Protein AF-0000000078956175 (afdb_homodimer)

Radius of gyration: 21.35 Å; Cα contacts (8 Å, |Δi|>4): 240; chains: 2; bounding box: 42×73×56 Å

Solvent-accessible surface area (backbone atoms only — not comparable to full-atom values): 10741 Å² total; per-residue (Å²): 124,64,63,42,37,48,40,50,63,64,63,30,23,16,53,43,55,55,42,78,41,95,59,59,42,45,42,87,36,73,68,17,56,76,66,41,40,62,56,54,41,48,69,74,40,69,34,46,80,58,96,82,41,65,62,44,62,18,36,31,66,68,49,48,51,39,47,53,52,53,50,51,51,49,52,51,49,53,50,52,52,52,51,51,51,52,51,50,50,50,51,49,54,52,51,63,71,70,106,126,66,63,42,34,49,38,50,64,63,63,29,25,15,53,42,55,55,42,79,40,95,57,58,42,46,41,86,37,72,68,18,56,75,67,42,40,61,56,54,42,46,70,73,40,67,35,45,80,57,94,82,42,64,63,43,61,18,36,30,64,69,50,50,52,38,47,51,51,52,49,52,52,50,53,51,50,53,49,52,52,52,51,49,51,52,50,49,51,50,53,50,55,53,50,63,70,69,106

Organism: Drosophila grimshawi (NCBI:txid7222)

InterPro domains:
  IPR012934 Zinc finger, AD-type [PF07776] (13-81)
  IPR012934 Zinc finger, AD-type [PS51915] (12-87)
  IPR012934 Zinc finger, AD-type [SM00868] (13-89)

Sequence (198 aa):
MGSIEKACISGFLCRLCSEMHRTVIHIYGDHGQRLCLVEKINGYLPITISPTDPLPKTICKTCLYRVEQHYTLLMRLTRMREERKLKLLGYKSQRDTVTMGSIEKACISGFLCRLCSEMHRTVIHIYGDHGQRLCLVEKINGYLPITISPTDPLPKTICKTCLYRVEQHYTLLMRLTRMREERKLKLLGYKSQRDTVT

Nearest PDB structures (foldseek):
  7po9-assembly1_B  TM=8.115E-01  e=1.969E-02  Drosophila melanogaster
  1pzw-assembly1_A-2  TM=8.217E-01  e=2.258E-02  Drosophila melanogaster
  7po9-assembly1_B  TM=8.128E-01  e=1.469E-02  Drosophila melanogaster
  1pzw-assembly1_A-2  TM=8.228E-01  e=1.686E-02  Drosophila melanogaster
  8gxe-assembly1_B  TM=3.231E-01  e=9.641E+00  Homo sapiens

Secondary structure (DSSP, 8-state):
-HHHHHHHHHT-BBTTT--B-SSEEETTSHHHHHTTHHHHHHHHSS----TTSSS--EEEHHHHHHHHHHHHHHHHHHHHHHHHHHHHHHHHHHHHHH-/--HHHHHHHHT-BBTTT--B-SSEEETTSHHHHHTTHHHHHHHHSS----TTSSS--EEEHHHHHHHHHHHHHHHHHHHHHHHHHHHHHHHHHHHHHH-

Foldseek 3Di:
DPPQVCLLVVLQQAQPPRDGDPDKDQCPDPVVVVVVVQCLPCPQHPDHDDPPDSTHRIHDPVVVVVSVVSSVVVVVVVVVVVVVVVVVVVVVVVVVVVD/DPPQVCLLVVLQQAQPPRDGDPDKDQCPDPVVVVVVVQCLPCPQHPDHDDPPDSGHRIHDPVVVVVSVVSSVVVVVVVVVVVVVVVVVVVVVVVVVVVD

pLDDT: mean 85.21, std 14.28, range [34.75, 97.94]

Structure (mmCIF, N/CA/C/O backbone):
data_AF-0000000078956175-model_v1
#
loop_
_entity.id
_entity.type
_entity.pdbx_description
1 polymer GH22342
#
loop_
_atom_site.group_PDB
_atom_site.id
_atom_site.type_symbol
_atom_site.label_atom_id
_atom_site.label_alt_id
_atom_site.label_comp_id
_atom_site.label_asym_id
_atom_site.label_entity_id
_atom_site.label_seq_id
_atom_site.pdbx_PDB_ins_code
_atom_site.Cartn_x
_atom_site.Cartn_y
_atom_site.Cartn_z
_atom_site.occupancy
_atom_site.B_iso_or_equiv
_atom_site.auth_seq_id
_atom_site.auth_comp_id
_atom_site.auth_asym_id
_atom_site.auth_atom_id
_atom_site.pdbx_PDB_model_num
ATOM 1 N N . MET A 1 1 ? 7.523 -24.594 -8.289 1 35.69 1 MET A N 1
ATOM 2 C CA . MET A 1 1 ? 6.477 -24.281 -9.266 1 35.69 1 MET A CA 1
ATOM 3 C C . MET A 1 1 ? 5.098 -24.344 -8.617 1 35.69 1 MET A C 1
ATOM 5 O O . MET A 1 1 ? 4.176 -23.656 -9.047 1 35.69 1 MET A O 1
ATOM 9 N N . GLY A 1 2 ? 4.883 -25.328 -7.637 1 42.72 2 GLY A N 1
ATOM 10 C CA . GLY A 1 2 ? 3.619 -25.781 -7.062 1 42.72 2 GLY A CA 1
ATOM 11 C C . GLY A 1 2 ? 3.043 -24.797 -6.062 1 42.72 2 GLY A C 1
ATOM 12 O O . GLY A 1 2 ? 1.833 -24.781 -5.824 1 42.72 2 GLY A O 1
ATOM 13 N N . SER A 1 3 ?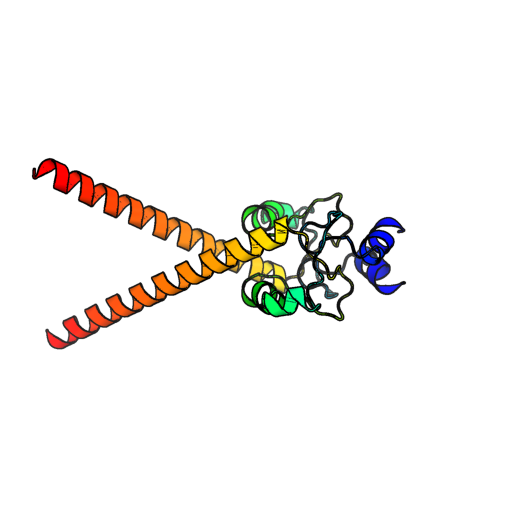 3.91 -24.031 -5.398 1 51.06 3 SER A N 1
ATOM 14 C CA . SER A 1 3 ? 3.482 -23.484 -4.121 1 51.06 3 SER A CA 1
ATOM 15 C C . SER A 1 3 ? 2.646 -22.219 -4.316 1 51.06 3 SER A C 1
ATOM 17 O O . SER A 1 3 ? 1.615 -22.047 -3.664 1 51.06 3 SER A O 1
ATOM 19 N N . ILE A 1 4 ? 3.096 -21.359 -5.32 1 54.41 4 ILE A N 1
ATOM 20 C CA . ILE A 1 4 ? 2.326 -20.125 -5.473 1 54.41 4 ILE A CA 1
ATOM 21 C C . ILE A 1 4 ? 0.948 -20.453 -6.047 1 54.41 4 ILE A C 1
ATOM 23 O O . ILE A 1 4 ? -0.057 -19.875 -5.617 1 54.41 4 ILE A O 1
ATOM 27 N N . GLU A 1 5 ? 0.931 -21.281 -7 1 54.28 5 GLU A N 1
ATOM 28 C CA . GLU A 1 5 ? -0.313 -21.656 -7.664 1 54.28 5 GLU A CA 1
ATOM 29 C C . GLU A 1 5 ? -1.33 -22.203 -6.664 1 54.28 5 GLU A C 1
ATOM 31 O O . GLU A 1 5 ? -2.5 -21.812 -6.691 1 54.28 5 GLU A O 1
ATOM 36 N N . LYS A 1 6 ? -0.865 -23.078 -5.836 1 57.09 6 LYS A N 1
ATOM 37 C CA . LYS A 1 6 ? -1.767 -23.703 -4.871 1 57.09 6 LYS A CA 1
ATOM 38 C C . LYS A 1 6 ? -2.293 -22.672 -3.869 1 57.09 6 LYS A C 1
ATOM 40 O O . LYS A 1 6 ? -3.475 -22.688 -3.518 1 57.09 6 LYS A O 1
ATOM 45 N N . ALA A 1 7 ? -1.402 -21.812 -3.471 1 57.56 7 ALA A N 1
ATOM 46 C CA . ALA A 1 7 ? -1.802 -20.828 -2.475 1 57.56 7 ALA A CA 1
ATOM 47 C C . ALA A 1 7 ? -2.822 -19.844 -3.051 1 57.56 7 ALA A C 1
ATOM 49 O O . ALA A 1 7 ? -3.818 -19.516 -2.398 1 57.56 7 ALA A O 1
ATOM 50 N N . CYS A 1 8 ? -2.562 -19.453 -4.375 1 56.81 8 CYS A N 1
ATOM 51 C CA . CYS A 1 8 ? -3.486 -18.531 -5.023 1 56.81 8 CYS A CA 1
ATOM 52 C C . CYS A 1 8 ? -4.824 -19.203 -5.301 1 56.81 8 CYS A C 1
ATOM 54 O O . CYS A 1 8 ? -5.875 -18.562 -5.242 1 56.81 8 CYS A O 1
ATOM 56 N N . ILE A 1 9 ? -4.617 -20.5 -5.41 1 57.22 9 ILE A N 1
ATOM 57 C CA . ILE A 1 9 ? -5.816 -21.281 -5.719 1 57.22 9 ILE A CA 1
ATOM 58 C C . ILE A 1 9 ? -6.605 -21.531 -4.434 1 57.22 9 ILE A C 1
ATOM 60 O O . ILE A 1 9 ? -7.828 -21.688 -4.473 1 57.22 9 ILE A O 1
ATOM 64 N N . SER A 1 10 ? -5.883 -21.609 -3.324 1 63.31 10 SER A N 1
ATOM 65 C CA . SER A 1 10 ? -6.59 -22.016 -2.111 1 63.31 10 SER A CA 1
ATOM 66 C C . SER A 1 10 ? -7.629 -20.969 -1.712 1 63.31 10 SER A C 1
ATOM 68 O O . SER A 1 10 ? -8.594 -21.281 -1.005 1 63.31 10 SER A O 1
ATOM 70 N N . GLY A 1 11 ? -7.613 -19.891 -2.232 1 82.25 11 GLY A N 1
ATOM 71 C CA . GLY A 1 11 ? -8.602 -18.875 -1.928 1 82.25 11 GLY A CA 1
ATOM 72 C C . GLY A 1 11 ? -8.445 -18.281 -0.541 1 82.25 11 GLY A C 1
ATOM 73 O O . GLY A 1 11 ? -9.273 -17.484 -0.102 1 82.25 11 GLY A O 1
ATOM 74 N N . PHE A 1 12 ? -7.27 -18.656 0.162 1 90.69 12 PHE A N 1
ATOM 75 C CA . PHE A 1 12 ? -7.09 -18.203 1.535 1 90.69 12 PHE A CA 1
ATOM 76 C C . PHE A 1 12 ? -5.82 -17.375 1.669 1 90.69 12 PHE A C 1
ATOM 78 O O . PHE A 1 12 ? -5.453 -16.969 2.773 1 90.69 12 PHE A O 1
ATOM 85 N N . LEU A 1 13 ? -5.145 -17.234 0.568 1 92.19 13 LEU A N 1
ATOM 86 C CA . LEU A 1 13 ? -3.945 -16.406 0.553 1 92.19 13 LEU A CA 1
ATOM 87 C C . LEU A 1 13 ? -4.309 -14.922 0.529 1 92.19 13 LEU A C 1
ATOM 89 O O . LEU A 1 13 ? -5.156 -14.5 -0.261 1 92.19 13 LEU A O 1
ATOM 93 N N . CYS A 1 14 ? -3.658 -14.25 1.418 1 94.94 14 CYS A N 1
ATOM 94 C CA . CYS A 1 14 ? -3.904 -12.812 1.478 1 94.94 14 CYS A CA 1
ATOM 95 C C . CYS A 1 14 ? -3.102 -12.078 0.414 1 94.94 14 CYS A C 1
ATOM 97 O O . CYS A 1 14 ? -1.896 -12.297 0.279 1 94.94 14 CYS A O 1
ATOM 99 N N . ARG A 1 15 ? -3.678 -11.117 -0.227 1 94.81 15 ARG A N 1
ATOM 100 C CA . ARG A 1 15 ? -3.066 -10.336 -1.294 1 94.81 15 ARG A CA 1
ATOM 101 C C . ARG A 1 15 ? -1.955 -9.445 -0.75 1 94.81 15 ARG A C 1
ATOM 103 O O . ARG A 1 15 ? -0.945 -9.219 -1.423 1 94.81 15 ARG A O 1
ATOM 110 N N . LEU A 1 16 ? -2.092 -8.992 0.453 1 96.69 16 LEU A N 1
ATOM 111 C CA . LEU A 1 16 ? -1.241 -7.922 0.954 1 96.69 16 LEU A CA 1
ATOM 112 C C . LEU A 1 16 ? -0.101 -8.477 1.798 1 96.69 16 LEU A C 1
ATOM 114 O O . LEU A 1 16 ? 1.014 -7.953 1.771 1 96.69 16 LEU A O 1
ATOM 118 N N . CYS A 1 17 ? -0.357 -9.586 2.467 1 95.38 17 CYS A N 1
ATOM 119 C CA . CYS A 1 17 ? 0.71 -10.102 3.314 1 95.38 17 CYS A CA 1
ATOM 120 C C . CYS A 1 17 ? 1.236 -11.43 2.781 1 95.38 17 CYS A C 1
ATOM 122 O O . CYS A 1 17 ? 2.219 -11.961 3.299 1 95.38 17 CYS A O 1
ATOM 124 N N . SER A 1 18 ? 0.606 -12.008 1.824 1 91.12 18 SER A N 1
ATOM 125 C CA . SER A 1 18 ? 1.022 -13.234 1.153 1 91.12 18 SER A CA 1
ATOM 126 C C . SER A 1 18 ? 1.028 -14.414 2.117 1 91.12 18 SER A C 1
ATOM 128 O O . SER A 1 18 ? 1.751 -15.391 1.905 1 91.12 18 SER A O 1
ATOM 130 N N . GLU A 1 19 ? 0.299 -14.281 3.189 1 92.62 19 GLU A N 1
ATOM 131 C CA . GLU A 1 19 ? 0.172 -15.383 4.137 1 92.62 19 GLU A CA 1
ATOM 132 C C . GLU A 1 19 ? -1.19 -16.062 4.02 1 92.62 19 GLU A C 1
ATOM 134 O O . GLU A 1 19 ? -2.168 -15.438 3.605 1 92.62 19 GLU A O 1
ATOM 139 N N . MET A 1 20 ? -1.18 -17.328 4.328 1 91.75 20 MET A N 1
ATOM 140 C CA . MET A 1 20 ? -2.434 -18.078 4.395 1 91.75 20 MET A CA 1
ATOM 141 C C . MET A 1 20 ? -3.148 -17.844 5.715 1 91.75 20 MET A C 1
ATOM 143 O O . MET A 1 20 ? -2.52 -17.844 6.777 1 91.75 20 MET A O 1
ATOM 147 N N . HIS A 1 21 ? -4.402 -17.578 5.613 1 94.25 21 HIS A N 1
ATOM 148 C CA . HIS A 1 21 ? -5.203 -17.344 6.812 1 94.25 21 HIS A CA 1
ATOM 149 C C . HIS A 1 21 ? -6.484 -18.172 6.789 1 94.25 21 HIS A C 1
ATOM 151 O O . HIS A 1 21 ? -7.031 -18.438 5.719 1 94.25 21 HIS A O 1
ATOM 157 N N . ARG A 1 22 ? -6.82 -18.531 7.934 1 91.62 22 ARG A N 1
ATOM 158 C CA . ARG A 1 22 ? -8.055 -19.297 8.062 1 91.62 22 ARG A CA 1
ATOM 159 C C . ARG A 1 22 ? -9.266 -18.469 7.656 1 91.62 22 ARG A C 1
ATOM 161 O O . ARG A 1 22 ? -10.211 -18.984 7.066 1 91.62 22 ARG A O 1
ATOM 168 N N . THR A 1 23 ? -9.234 -17.25 7.953 1 93.62 23 THR A N 1
ATOM 169 C CA . THR A 1 23 ? -10.328 -16.344 7.633 1 93.62 23 THR A CA 1
ATOM 170 C C . THR A 1 23 ? -9.836 -15.219 6.719 1 93.62 23 THR A C 1
ATOM 172 O O . THR A 1 23 ? -8.883 -14.508 7.051 1 93.62 23 THR A O 1
ATOM 175 N N . VAL A 1 24 ? -10.562 -15.18 5.574 1 96.06 24 VAL A N 1
ATOM 176 C CA . VAL A 1 24 ? -10.234 -14.117 4.625 1 96.06 24 VAL A CA 1
ATOM 177 C C . VAL A 1 24 ? -11.523 -13.508 4.074 1 96.06 24 VAL A C 1
ATOM 179 O O . VAL A 1 24 ? -12.609 -14.078 4.238 1 96.06 24 VAL A O 1
ATOM 182 N N . ILE A 1 25 ? -11.383 -12.281 3.605 1 97.06 25 ILE A N 1
ATOM 183 C CA . ILE A 1 25 ? -12.469 -11.57 2.934 1 97.06 25 ILE A CA 1
ATOM 184 C C . ILE A 1 25 ? -12.18 -11.492 1.437 1 97.06 25 ILE A C 1
ATOM 186 O O . ILE A 1 25 ? -11.07 -11.133 1.027 1 97.06 25 ILE A O 1
ATOM 190 N N . HIS A 1 26 ? -13.18 -11.891 0.67 1 96.44 26 HIS A N 1
ATOM 191 C CA . HIS A 1 26 ? -13.062 -11.672 -0.768 1 96.44 26 HIS A CA 1
ATOM 192 C C . HIS A 1 26 ? -13.219 -10.195 -1.119 1 96.44 26 HIS A C 1
ATOM 194 O O . HIS A 1 26 ? -14.266 -9.602 -0.844 1 96.44 26 HIS A O 1
ATOM 200 N N . ILE A 1 27 ? -12.266 -9.648 -1.758 1 97 27 ILE A N 1
ATOM 201 C CA . ILE A 1 27 ? -12.164 -8.211 -1.988 1 97 27 ILE A CA 1
ATOM 202 C C . ILE A 1 27 ? -13.312 -7.75 -2.881 1 97 27 ILE A C 1
ATOM 204 O O . ILE A 1 27 ? -13.875 -6.676 -2.67 1 97 27 ILE A O 1
ATOM 208 N N . TYR A 1 28 ? -13.719 -8.609 -3.84 1 96.69 28 TYR A N 1
ATOM 209 C CA . TYR A 1 28 ? -14.734 -8.227 -4.812 1 96.69 28 TYR A CA 1
ATOM 210 C C . TYR A 1 28 ? -16.094 -8.805 -4.441 1 96.69 28 TYR A C 1
ATOM 212 O O . TYR A 1 28 ? -17.062 -8.625 -5.176 1 96.69 28 TYR A O 1
ATOM 220 N N . GLY A 1 29 ? -16.141 -9.531 -3.311 1 96.56 29 GLY A N 1
ATOM 221 C CA . GLY A 1 29 ? -17.391 -10.094 -2.838 1 96.56 29 GLY A CA 1
ATOM 222 C C . GLY A 1 29 ? -18.281 -9.086 -2.131 1 96.56 29 GLY A C 1
ATOM 223 O O . GLY A 1 29 ? -17.938 -7.898 -2.068 1 96.56 29 GLY A O 1
ATOM 224 N N . ASP A 1 30 ? -19.375 -9.602 -1.551 1 97 30 ASP A N 1
ATOM 225 C CA . ASP A 1 30 ? -20.359 -8.742 -0.899 1 97 30 ASP A CA 1
ATOM 226 C C . ASP A 1 30 ? -19.719 -7.949 0.238 1 97 30 ASP A C 1
ATOM 228 O O . ASP A 1 30 ? -19.922 -6.738 0.346 1 97 30 ASP A O 1
ATOM 232 N N . HIS A 1 31 ? -18.938 -8.594 1.01 1 96.62 31 HIS A N 1
ATOM 233 C CA . HIS A 1 31 ? -18.312 -7.941 2.154 1 96.62 31 HIS A CA 1
ATOM 234 C C . HIS A 1 31 ? -17.312 -6.879 1.703 1 96.62 31 HIS A C 1
ATOM 236 O O . HIS A 1 31 ? -17.297 -5.77 2.242 1 96.62 31 HIS A O 1
ATOM 242 N N . GLY A 1 32 ? -16.516 -7.199 0.738 1 97.56 32 GLY A N 1
ATOM 243 C CA . GLY A 1 32 ? -15.555 -6.246 0.2 1 97.56 32 GLY A CA 1
ATOM 244 C C . GLY A 1 32 ? -16.203 -5.004 -0.372 1 97.56 32 GLY A C 1
ATOM 245 O O . GLY A 1 32 ? -15.695 -3.895 -0.202 1 97.56 32 GLY A O 1
ATOM 246 N N . GLN A 1 33 ? -17.359 -5.242 -1.02 1 97 33 GLN A N 1
ATOM 247 C CA . GLN A 1 33 ? -18.078 -4.121 -1.612 1 97 33 GLN A CA 1
ATOM 248 C C . GLN A 1 33 ? -18.672 -3.215 -0.536 1 97 33 GLN A C 1
ATOM 250 O O . GLN A 1 33 ? -18.609 -1.988 -0.651 1 97 33 GLN A O 1
ATOM 255 N N . ARG A 1 34 ? -19.172 -3.748 0.526 1 97.38 34 ARG A N 1
ATOM 256 C CA . ARG A 1 34 ? -19.75 -2.977 1.623 1 97.38 34 ARG A CA 1
ATOM 257 C C . ARG A 1 34 ? -18.688 -2.102 2.291 1 97.38 34 ARG A C 1
ATOM 259 O O . ARG A 1 34 ? -18.984 -0.972 2.691 1 97.38 34 ARG A O 1
ATOM 266 N N . LEU A 1 35 ? -17.469 -2.564 2.301 1 96.88 35 LEU A N 1
ATOM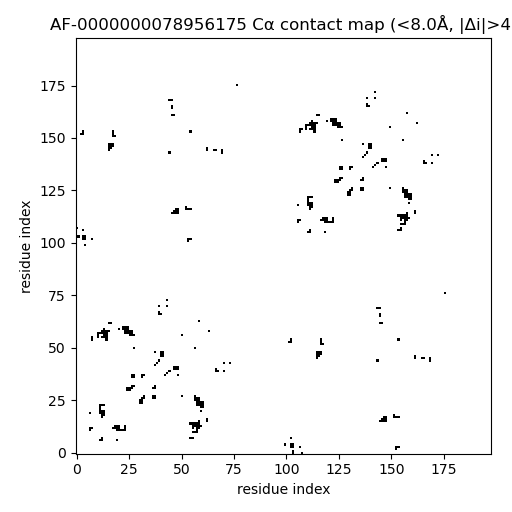 267 C CA . LEU A 1 35 ? -16.375 -1.86 2.953 1 96.88 35 LEU A CA 1
ATOM 268 C C . LEU A 1 35 ? -15.648 -0.945 1.971 1 96.88 35 LEU A C 1
ATOM 270 O O . LEU A 1 35 ? -14.672 -0.281 2.334 1 96.88 35 LEU A O 1
ATOM 274 N N . CYS A 1 36 ? -16 -0.973 0.723 1 97.12 36 CYS A N 1
ATOM 275 C CA . CYS A 1 36 ? -15.359 -0.182 -0.324 1 97.12 36 CYS A CA 1
ATOM 276 C C . CYS A 1 36 ? -13.875 -0.504 -0.42 1 97.12 36 CYS A C 1
ATOM 278 O O . CYS A 1 36 ? -13.047 0.4 -0.545 1 97.12 36 CYS A O 1
ATOM 280 N N . LEU A 1 37 ? -13.492 -1.726 -0.422 1 97.25 37 LEU A N 1
ATOM 281 C CA . LEU A 1 37 ? -12.102 -2.17 -0.344 1 97.25 37 LEU A CA 1
ATOM 282 C C . LEU A 1 37 ? -11.352 -1.82 -1.621 1 97.25 37 LEU A C 1
ATOM 284 O O . LEU A 1 37 ? -10.211 -1.34 -1.565 1 97.25 37 LEU A O 1
ATOM 288 N N . VAL A 1 38 ? -11.992 -2.104 -2.721 1 97.44 38 VAL A N 1
ATOM 289 C CA . VAL A 1 38 ? -11.344 -1.837 -4 1 97.44 38 VAL A CA 1
ATOM 290 C C . VAL A 1 38 ? -10.938 -0.367 -4.078 1 97.44 38 VAL A C 1
ATOM 292 O O . VAL A 1 38 ? -9.805 -0.05 -4.445 1 97.44 38 VAL A O 1
ATOM 295 N N . GLU A 1 39 ? -11.82 0.465 -3.664 1 96.38 39 GLU A N 1
ATOM 296 C CA . GLU A 1 39 ? -11.562 1.901 -3.693 1 96.38 39 GLU A CA 1
ATOM 297 C C . GLU A 1 39 ? -10.484 2.289 -2.688 1 96.38 39 GLU A C 1
ATOM 299 O O . GLU A 1 39 ? -9.602 3.094 -2.994 1 96.38 39 GLU A O 1
ATOM 304 N N . LYS A 1 40 ? -10.484 1.729 -1.569 1 95.88 40 LYS A N 1
ATOM 305 C CA . LYS A 1 40 ? -9.539 2.066 -0.516 1 95.88 40 LYS A CA 1
ATOM 306 C C . LYS A 1 40 ? -8.133 1.586 -0.87 1 95.88 40 LYS A C 1
ATOM 308 O O . LYS A 1 40 ? -7.145 2.264 -0.575 1 95.88 40 LYS A O 1
ATOM 313 N N . ILE A 1 41 ? -8.117 0.518 -1.475 1 96.69 41 ILE A N 1
ATOM 314 C CA . ILE A 1 41 ? -6.812 -0.037 -1.829 1 96.69 41 ILE A CA 1
ATOM 315 C C . ILE A 1 41 ? -6.277 0.66 -3.078 1 96.69 41 ILE A C 1
ATOM 317 O O . ILE A 1 41 ? -5.199 1.254 -3.051 1 96.69 41 ILE A O 1
ATOM 321 N N . ASN A 1 42 ? -7.105 0.711 -4.129 1 95.81 42 ASN A N 1
ATOM 322 C CA . ASN A 1 42 ? -6.68 1.284 -5.398 1 95.81 42 ASN A CA 1
ATOM 323 C C . ASN A 1 42 ? -6.52 2.799 -5.305 1 95.81 42 ASN A C 1
ATOM 325 O O . ASN A 1 42 ? -5.691 3.385 -6.008 1 95.81 42 ASN A O 1
ATOM 329 N N . GLY A 1 43 ? -7.27 3.346 -4.488 1 92.31 43 GLY A N 1
ATOM 330 C CA . GLY A 1 43 ? -7.355 4.797 -4.484 1 92.31 43 GLY A CA 1
ATOM 331 C C . GLY A 1 43 ? -6.305 5.453 -3.605 1 92.31 43 GLY A C 1
ATOM 332 O O . GLY A 1 43 ? -5.891 6.586 -3.869 1 92.31 43 GLY A O 1
ATOM 333 N N . TYR A 1 44 ? -5.844 4.715 -2.645 1 89.12 44 TYR A N 1
ATOM 334 C CA . TYR A 1 44 ? -5.051 5.43 -1.65 1 89.12 44 TYR A CA 1
ATOM 335 C C . TYR A 1 44 ? -3.719 4.73 -1.41 1 89.12 44 TYR A C 1
ATOM 337 O O . TYR A 1 44 ? -2.85 5.262 -0.715 1 89.12 44 TYR A O 1
ATOM 345 N N . LEU A 1 45 ? -3.531 3.578 -1.934 1 93.88 45 LEU A N 1
ATOM 346 C CA . LEU A 1 45 ? -2.268 2.855 -1.832 1 93.88 45 LEU A CA 1
ATOM 347 C C . LEU A 1 45 ? -1.592 2.748 -3.195 1 93.88 45 LEU A C 1
ATOM 349 O O . LEU A 1 45 ? -2.26 2.807 -4.23 1 93.88 45 LEU A O 1
ATOM 353 N N . PRO A 1 46 ? -0.264 2.688 -3.131 1 93.94 46 PRO A N 1
ATOM 354 C CA . PRO A 1 46 ? 0.433 2.414 -4.391 1 93.94 46 PRO A CA 1
ATOM 355 C C . PRO A 1 46 ? 0.302 0.959 -4.832 1 93.94 46 PRO A C 1
ATOM 357 O O . PRO A 1 46 ? 1.311 0.292 -5.078 1 93.94 46 PRO A O 1
ATOM 360 N N . ILE A 1 47 ? -0.857 0.372 -4.852 1 96.25 47 ILE A N 1
ATOM 361 C CA . ILE A 1 47 ? -1.249 -0.973 -5.258 1 96.25 47 ILE A CA 1
ATOM 362 C C . ILE A 1 47 ? -2.424 -0.895 -6.23 1 96.25 47 ILE A C 1
ATOM 364 O O . ILE A 1 47 ? -3.322 -0.067 -6.062 1 96.25 47 ILE A O 1
ATOM 368 N N . THR A 1 48 ? -2.326 -1.717 -7.215 1 95 48 THR A N 1
ATOM 369 C CA . THR A 1 48 ? -3.465 -1.838 -8.117 1 95 48 THR A CA 1
ATOM 370 C C . THR A 1 48 ? -4.027 -3.256 -8.094 1 95 48 THR A C 1
ATOM 372 O O . THR A 1 48 ? -3.299 -4.223 -8.336 1 95 48 THR A O 1
ATOM 375 N N . ILE A 1 49 ? -5.27 -3.344 -7.766 1 95.81 49 ILE A N 1
ATOM 376 C CA . ILE A 1 49 ? -5.91 -4.656 -7.773 1 95.81 49 ILE A CA 1
ATOM 377 C C . ILE A 1 49 ? -7.035 -4.676 -8.805 1 95.81 49 ILE A C 1
ATOM 379 O O . ILE A 1 49 ? -7.699 -3.66 -9.023 1 95.81 49 ILE A O 1
ATOM 383 N N . SER A 1 50 ? -7.195 -5.797 -9.445 1 94.56 50 SER A N 1
ATOM 384 C CA . SER A 1 50 ? -8.242 -6.035 -10.438 1 94.56 50 SER A CA 1
ATOM 385 C C . SER A 1 50 ? -8.797 -7.453 -10.328 1 94.56 50 SER A C 1
ATOM 387 O O . SER A 1 50 ? -8.062 -8.383 -9.984 1 94.56 50 SER A O 1
ATOM 389 N N . PRO A 1 51 ? -10.125 -7.609 -10.602 1 92.88 51 PRO A N 1
ATOM 390 C CA . PRO A 1 51 ? -10.703 -8.953 -10.562 1 92.88 51 PRO A CA 1
ATOM 391 C C . PRO A 1 51 ? -10.062 -9.898 -11.578 1 92.88 51 PRO A C 1
ATOM 393 O O . PRO A 1 51 ? -10.148 -11.125 -11.43 1 92.88 51 PRO A O 1
ATOM 396 N N . THR A 1 52 ? -9.375 -9.328 -12.555 1 90.31 52 THR A N 1
ATOM 397 C CA . THR A 1 52 ? -8.852 -10.148 -13.641 1 90.31 52 THR A CA 1
ATOM 398 C C . THR A 1 52 ? -7.363 -10.406 -13.461 1 90.31 52 THR A C 1
ATOM 400 O O . THR A 1 52 ? -6.754 -11.133 -14.25 1 90.31 52 THR A O 1
ATOM 403 N N . ASP A 1 53 ? -6.809 -9.789 -12.438 1 87.62 53 ASP A N 1
ATOM 404 C CA . ASP A 1 53 ? -5.379 -10.023 -12.281 1 87.62 53 ASP A CA 1
ATOM 405 C C . ASP A 1 53 ? -5.117 -11.375 -11.625 1 87.62 53 ASP A C 1
ATOM 407 O O . ASP A 1 53 ? -6.023 -11.977 -11.047 1 87.62 53 ASP A O 1
ATOM 411 N N . PRO A 1 54 ? -3.928 -11.914 -11.727 1 85.56 54 PRO A N 1
ATOM 412 C CA . PRO A 1 54 ? -3.652 -13.305 -11.336 1 85.56 54 PRO A CA 1
ATOM 413 C C . PRO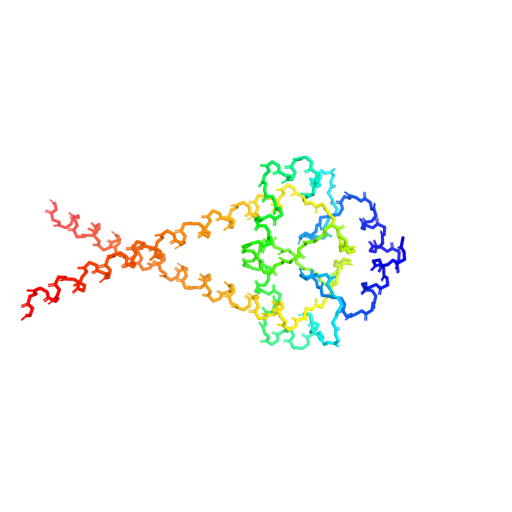 A 1 54 ? -3.287 -13.438 -9.859 1 85.56 54 PRO A C 1
ATOM 415 O O . PRO A 1 54 ? -3.047 -14.555 -9.383 1 85.56 54 PRO A O 1
ATOM 418 N N . LEU A 1 55 ? -3.234 -12.469 -9.156 1 89.38 55 LEU A N 1
ATOM 419 C CA . LEU A 1 55 ? -2.82 -12.516 -7.758 1 89.38 55 LEU A CA 1
ATOM 420 C C . LEU A 1 55 ? -4.02 -12.742 -6.844 1 89.38 55 LEU A C 1
ATOM 422 O O . LEU A 1 55 ? -5.168 -12.664 -7.289 1 89.38 55 LEU A O 1
ATOM 426 N N . PRO A 1 56 ? -3.787 -13.008 -5.598 1 91.69 56 PRO A N 1
ATOM 427 C CA . PRO A 1 56 ? -4.891 -13.336 -4.688 1 91.69 56 PRO A CA 1
ATOM 428 C C . PRO A 1 56 ? -5.945 -12.234 -4.625 1 91.69 56 PRO A C 1
ATOM 430 O O . PRO A 1 56 ? -5.605 -11.047 -4.68 1 91.69 56 PRO A O 1
ATOM 433 N N . LYS A 1 57 ? -7.184 -12.742 -4.449 1 94.5 57 LYS A N 1
ATOM 434 C CA . LYS A 1 57 ? -8.312 -11.812 -4.395 1 94.5 57 LYS A CA 1
ATOM 435 C C . LYS A 1 57 ? -8.875 -11.719 -2.984 1 94.5 57 LYS A C 1
ATOM 437 O O . LYS A 1 57 ? -10.023 -11.297 -2.797 1 94.5 57 LYS A O 1
ATOM 442 N N . THR A 1 58 ? -8.086 -12.117 -2.064 1 96 58 THR A N 1
ATOM 443 C CA . THR A 1 58 ? -8.539 -12.141 -0.679 1 96 58 THR A CA 1
ATOM 444 C C . THR A 1 58 ? -7.629 -11.289 0.204 1 96 58 THR A C 1
ATOM 446 O O . THR A 1 58 ? -6.473 -11.047 -0.144 1 96 58 THR A O 1
ATOM 449 N N . ILE A 1 59 ? -8.219 -10.844 1.318 1 97.06 59 ILE A N 1
ATOM 450 C CA . ILE A 1 59 ? -7.496 -10.078 2.326 1 97.06 59 ILE A CA 1
ATOM 451 C C . ILE A 1 59 ? -7.809 -10.625 3.717 1 97.06 59 ILE A C 1
ATOM 453 O O . ILE A 1 59 ? -8.953 -10.977 4.008 1 97.06 59 ILE A O 1
ATOM 457 N N . CYS A 1 60 ? -6.805 -10.695 4.484 1 97.19 60 CYS A N 1
ATOM 458 C CA . CYS A 1 60 ? -7.008 -11.172 5.844 1 97.19 60 CYS A CA 1
ATOM 459 C C . CYS A 1 60 ? -7.484 -10.039 6.754 1 97.19 60 CYS A C 1
ATOM 461 O O . CYS A 1 60 ? -7.473 -8.875 6.359 1 97.19 60 CYS A O 1
ATOM 463 N N . LYS A 1 61 ? -7.879 -10.383 7.938 1 97.31 61 LYS A N 1
ATOM 464 C CA . LYS A 1 61 ? -8.43 -9.414 8.891 1 97.31 61 LYS A CA 1
ATOM 465 C C . LYS A 1 61 ? -7.379 -8.383 9.289 1 97.31 61 LYS A C 1
ATOM 467 O O . LYS A 1 61 ? -7.684 -7.191 9.383 1 97.31 61 LYS A O 1
ATOM 472 N N . THR A 1 62 ? -6.234 -8.867 9.5 1 96.88 6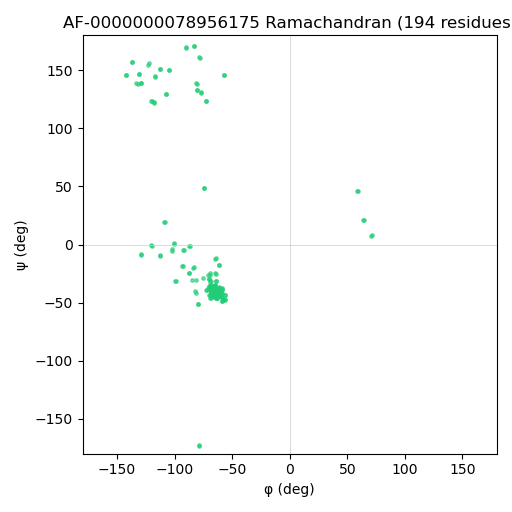2 THR A N 1
ATOM 473 C CA . THR A 1 62 ? -5.16 -7.977 9.93 1 96.88 62 THR A CA 1
ATOM 474 C C . THR A 1 62 ? -4.852 -6.938 8.859 1 96.88 62 THR A C 1
ATOM 476 O O . THR A 1 62 ? -4.723 -5.75 9.156 1 96.88 62 THR A O 1
ATOM 479 N N . CYS A 1 63 ? -4.734 -7.34 7.633 1 97.44 63 CYS A N 1
ATOM 480 C CA . CYS A 1 63 ? -4.438 -6.422 6.539 1 97.44 63 CYS A CA 1
ATOM 481 C C . CYS A 1 63 ? -5.605 -5.473 6.293 1 97.44 63 CYS A C 1
ATOM 483 O O . CYS A 1 63 ? -5.402 -4.309 5.949 1 97.44 63 CYS A O 1
ATOM 485 N N . LEU A 1 64 ? -6.824 -6.016 6.48 1 97.94 64 LEU A N 1
ATOM 486 C CA . LEU A 1 64 ? -7.992 -5.145 6.391 1 97.94 64 LEU A CA 1
ATOM 487 C C . LEU A 1 64 ? -7.898 -3.998 7.391 1 97.94 64 LEU A C 1
ATOM 489 O O . LEU A 1 64 ? -8.148 -2.842 7.039 1 97.94 64 LEU A O 1
ATOM 493 N N . TYR A 1 65 ? -7.562 -4.363 8.586 1 97.31 65 TYR A N 1
ATOM 494 C CA . TYR A 1 65 ? -7.426 -3.359 9.633 1 97.31 65 TYR A CA 1
ATOM 495 C C . TYR A 1 65 ? -6.367 -2.326 9.266 1 97.31 65 TYR A C 1
ATOM 497 O O . TYR A 1 65 ? -6.582 -1.123 9.43 1 97.31 65 TYR A O 1
ATOM 505 N N . ARG A 1 66 ? -5.312 -2.736 8.742 1 95.44 66 ARG A N 1
ATOM 506 C CA . ARG A 1 66 ? -4.227 -1.843 8.352 1 95.44 66 ARG A CA 1
ATOM 507 C C . ARG A 1 66 ? -4.66 -0.918 7.219 1 95.44 66 ARG A C 1
ATOM 509 O O . ARG A 1 66 ? -4.32 0.267 7.211 1 95.44 66 ARG A O 1
ATOM 516 N N . VAL A 1 67 ? -5.387 -1.436 6.254 1 96.81 67 VAL A N 1
ATOM 517 C CA . VAL A 1 67 ? -5.906 -0.628 5.156 1 96.81 67 VAL A CA 1
ATOM 518 C C . VAL A 1 67 ? -6.816 0.468 5.703 1 96.81 67 VAL A C 1
ATOM 520 O O . VAL A 1 67 ? -6.699 1.633 5.316 1 96.81 67 VAL A O 1
ATOM 523 N N . GLU A 1 68 ? -7.625 0.081 6.656 1 96.06 68 GLU A N 1
ATOM 524 C CA . GLU A 1 68 ? -8.555 1.041 7.25 1 96.06 68 GLU A CA 1
ATOM 525 C C . GLU A 1 68 ? -7.805 2.127 8.016 1 96.06 68 GLU A C 1
ATOM 527 O O . GLU A 1 68 ? -8.164 3.305 7.945 1 96.06 68 GLU A O 1
ATOM 532 N N . GLN A 1 69 ? -6.824 1.751 8.703 1 92.94 69 GLN A N 1
ATOM 533 C CA . GLN A 1 69 ? -6.027 2.709 9.461 1 92.94 69 GLN A CA 1
ATOM 534 C C . GLN A 1 69 ? -5.312 3.688 8.531 1 92.94 69 GLN A C 1
ATOM 536 O O . GLN A 1 69 ? -5.27 4.891 8.797 1 92.94 69 GLN A O 1
ATOM 541 N N . HIS A 1 70 ? -4.723 3.135 7.508 1 90.88 70 HIS A N 1
ATOM 542 C CA . HIS A 1 70 ? -4.031 3.967 6.527 1 90.88 70 HIS A CA 1
ATOM 543 C C . HIS A 1 70 ? -4.996 4.941 5.859 1 90.88 70 HIS A C 1
ATOM 545 O O . HIS A 1 70 ? -4.648 6.105 5.637 1 90.88 70 HIS A O 1
ATOM 551 N N . TYR A 1 71 ? -6.113 4.477 5.539 1 91.69 71 TYR A N 1
ATOM 552 C CA . TYR A 1 71 ? -7.141 5.312 4.934 1 91.69 71 TYR A CA 1
ATOM 553 C C . TYR A 1 71 ? -7.504 6.477 5.852 1 91.69 71 TYR A C 1
ATOM 555 O O . TYR A 1 71 ? -7.555 7.629 5.414 1 91.69 71 TYR A O 1
ATOM 563 N N . THR A 1 72 ? -7.742 6.234 7.043 1 89.62 72 THR A N 1
ATOM 564 C CA . THR A 1 72 ? -8.117 7.246 8.031 1 89.62 72 THR A CA 1
ATOM 565 C C . THR A 1 72 ? -7.008 8.281 8.18 1 89.62 72 THR A C 1
ATOM 567 O O . THR A 1 72 ? -7.281 9.484 8.281 1 89.62 72 THR A O 1
ATOM 570 N N . LEU A 1 73 ? -5.828 7.785 8.242 1 85 73 LEU A N 1
ATOM 571 C CA . LEU A 1 73 ? -4.688 8.688 8.359 1 85 73 LEU A CA 1
ATOM 572 C C . LEU A 1 73 ? -4.625 9.633 7.164 1 85 73 LEU A C 1
ATOM 574 O O . LEU A 1 73 ? -4.41 10.836 7.328 1 85 73 LEU A O 1
ATOM 578 N N . LEU A 1 74 ? -4.82 9.086 5.992 1 84 74 LEU A N 1
ATOM 579 C CA . LEU A 1 74 ? -4.785 9.883 4.773 1 84 74 LEU A CA 1
ATOM 580 C C . LEU A 1 74 ? -5.902 10.922 4.773 1 84 74 LEU A C 1
ATOM 582 O O . LEU A 1 74 ? -5.695 12.062 4.355 1 84 74 LEU A O 1
ATOM 586 N N . MET A 1 75 ? -7.02 10.5 5.215 1 86.19 75 MET A N 1
ATOM 587 C CA . MET A 1 75 ? -8.148 11.43 5.27 1 86.19 75 MET A CA 1
ATOM 588 C C . MET A 1 75 ? -7.871 12.57 6.238 1 86.19 75 MET A C 1
ATOM 590 O O . MET A 1 75 ? -8.18 13.727 5.945 1 86.19 75 MET A O 1
ATOM 594 N N . ARG A 1 76 ? -7.266 12.258 7.266 1 82.88 76 ARG A N 1
ATOM 595 C CA . 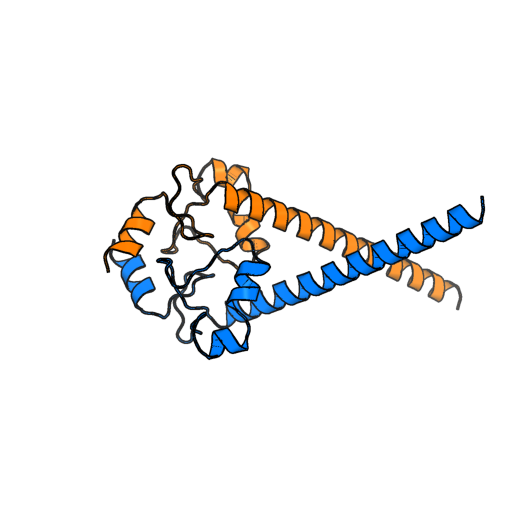ARG A 1 76 ? -6.906 13.273 8.25 1 82.88 76 ARG A CA 1
ATOM 596 C C . ARG A 1 76 ? -5.875 14.242 7.68 1 82.88 76 ARG A C 1
ATOM 598 O O . ARG A 1 76 ? -5.973 15.453 7.895 1 82.88 76 ARG A O 1
ATOM 605 N N . LEU A 1 77 ? -4.938 13.734 6.98 1 80.44 77 LEU A N 1
ATOM 606 C CA . LEU A 1 77 ? -3.898 14.57 6.387 1 80.44 77 LEU A CA 1
ATOM 607 C C . LEU A 1 77 ? -4.48 15.477 5.305 1 80.44 77 LEU A C 1
ATOM 609 O O . LEU A 1 77 ? -4.07 16.625 5.172 1 80.44 77 LEU A O 1
ATOM 613 N N . THR A 1 78 ? -5.324 14.938 4.531 1 80.12 78 THR A N 1
ATOM 614 C CA . THR A 1 78 ? -5.984 15.727 3.498 1 80.12 78 THR A CA 1
ATOM 615 C C . THR A 1 78 ? -6.758 16.891 4.117 1 80.12 78 THR A C 1
ATOM 617 O O . THR A 1 78 ? -6.719 18.016 3.605 1 80.12 78 THR A O 1
ATOM 620 N N . ARG A 1 79 ? -7.34 16.672 5.207 1 81.5 79 ARG A N 1
ATOM 621 C CA . ARG A 1 79 ? -8.094 17.703 5.918 1 81.5 79 ARG A CA 1
ATOM 622 C C . ARG A 1 79 ? -7.164 18.781 6.461 1 81.5 79 ARG A C 1
ATOM 624 O O . ARG A 1 79 ? -7.477 19.969 6.391 1 81.5 79 ARG A O 1
ATOM 631 N N . MET A 1 80 ? -6.102 18.375 6.969 1 76.56 80 MET A N 1
ATOM 632 C CA . MET A 1 80 ? -5.117 19.328 7.488 1 76.56 80 MET A CA 1
ATOM 633 C C . MET A 1 80 ? -4.574 20.219 6.375 1 76.56 80 MET A C 1
ATOM 635 O O . MET A 1 80 ? -4.379 21.406 6.578 1 76.56 80 MET A O 1
ATOM 639 N N . ARG A 1 81 ? -4.336 19.625 5.246 1 75.44 81 ARG A N 1
ATOM 640 C CA . ARG A 1 81 ? -3.852 20.391 4.098 1 75.44 81 ARG A CA 1
ATOM 641 C C . ARG A 1 81 ? -4.887 21.406 3.643 1 75.44 81 ARG A C 1
ATOM 643 O O . ARG A 1 81 ? -4.543 22.547 3.297 1 75.44 81 ARG A O 1
ATOM 650 N N . GLU A 1 82 ? -6.078 20.938 3.623 1 78.19 82 GLU A N 1
ATOM 651 C CA . GLU A 1 82 ? -7.164 21.828 3.232 1 78.19 82 GLU A CA 1
ATOM 652 C C . GLU A 1 82 ? -7.301 23 4.215 1 78.19 82 GLU A C 1
ATOM 654 O O . GLU A 1 82 ? -7.52 24.141 3.805 1 78.19 82 GLU A O 1
ATOM 659 N N . GLU A 1 83 ? -7.152 22.734 5.418 1 76.12 83 GLU A N 1
ATOM 660 C CA . GLU A 1 83 ? -7.23 23.766 6.453 1 76.12 83 GLU A CA 1
ATOM 661 C C . GLU A 1 83 ? -6.086 24.766 6.316 1 76.12 83 GLU A C 1
ATOM 663 O O . GLU A 1 83 ? -6.281 25.969 6.504 1 76.12 83 GLU A O 1
ATOM 668 N N . ARG A 1 84 ? -4.965 24.312 5.992 1 73.44 84 ARG A N 1
ATOM 669 C CA . ARG A 1 84 ? -3.803 25.188 5.82 1 73.44 84 ARG A CA 1
ATOM 670 C C . ARG A 1 84 ? -3.967 26.078 4.598 1 73.44 84 ARG A C 1
ATOM 672 O O . ARG A 1 84 ? -3.609 27.25 4.633 1 73.44 84 ARG A O 1
ATOM 679 N N . LYS A 1 85 ? -4.504 25.531 3.545 1 76.88 85 LYS A N 1
ATOM 680 C CA . LYS A 1 85 ? -4.785 26.328 2.346 1 76.88 85 LYS A CA 1
ATOM 681 C C . LYS A 1 85 ? -5.785 27.438 2.637 1 76.88 85 LYS A C 1
ATOM 683 O O . LYS A 1 85 ? -5.617 28.562 2.17 1 76.88 85 LYS A O 1
ATOM 688 N N . LEU A 1 86 ? -6.738 27.109 3.41 1 74.31 86 LEU A N 1
ATOM 689 C CA . LEU A 1 86 ? -7.762 28.078 3.77 1 74.31 86 LEU A CA 1
ATOM 690 C C . LEU A 1 86 ? -7.168 29.203 4.609 1 74.31 86 LEU A C 1
ATOM 692 O O . LEU A 1 86 ? -7.504 30.375 4.41 1 74.31 86 LEU A O 1
ATOM 696 N N . LYS A 1 87 ? -6.297 28.828 5.441 1 77.12 87 LYS A N 1
ATOM 697 C CA . LYS A 1 87 ? -5.633 29.828 6.289 1 77.12 87 LYS A CA 1
ATOM 698 C C . LYS A 1 87 ? -4.711 30.719 5.465 1 77.12 87 LYS A C 1
ATOM 700 O O . LYS A 1 87 ? -4.66 31.938 5.684 1 77.12 87 LYS A O 1
ATOM 705 N N . LEU A 1 88 ? -4.066 30.234 4.496 1 76.5 88 LEU A N 1
ATOM 706 C CA . LEU A 1 88 ? -3.158 31 3.645 1 76.5 88 LEU A CA 1
ATOM 707 C C . LEU A 1 88 ? -3.936 31.938 2.727 1 76.5 88 LEU A C 1
ATOM 709 O O . LEU A 1 88 ? -3.516 33.062 2.494 1 76.5 88 LEU A O 1
ATOM 713 N N . LEU A 1 89 ? -5 31.391 2.295 1 77.38 89 LEU A N 1
ATOM 714 C CA . LEU A 1 89 ? -5.867 32.219 1.469 1 77.38 89 LEU A CA 1
ATOM 715 C C . LEU A 1 89 ? -6.457 33.375 2.281 1 77.38 89 LEU A C 1
ATOM 717 O O . LEU A 1 89 ? -6.609 34.5 1.773 1 77.38 89 LEU A O 1
ATOM 721 N N . GLY A 1 90 ? -6.746 33 3.48 1 72.75 90 GLY A N 1
ATOM 722 C CA . GLY A 1 90 ? -7.223 34.031 4.375 1 72.75 90 GLY A CA 1
ATOM 723 C C . GLY A 1 90 ? -6.172 35.094 4.672 1 72.75 90 GLY A C 1
ATOM 724 O O . GLY A 1 90 ? -6.473 36.281 4.699 1 72.75 90 GLY A O 1
ATOM 725 N N . TYR A 1 91 ? -5.012 34.719 4.824 1 70.19 91 TYR A N 1
ATOM 726 C CA . TYR A 1 91 ? -3.918 35.656 5.078 1 70.19 91 TYR A CA 1
ATOM 727 C C . TYR A 1 91 ? -3.65 36.531 3.857 1 70.19 91 TYR A C 1
ATOM 729 O O . TYR A 1 91 ? -3.381 37.719 3.99 1 70.19 91 TYR A O 1
ATOM 737 N N . LYS A 1 92 ? -3.736 36 2.682 1 77.69 92 LYS A N 1
ATOM 738 C CA . LYS A 1 92 ? -3.521 36.75 1.441 1 77.69 92 LYS A CA 1
ATOM 739 C C . LYS A 1 92 ? -4.625 37.781 1.214 1 77.69 92 LYS A C 1
ATOM 741 O O . LYS A 1 92 ? -4.355 38.906 0.788 1 77.69 92 LYS A O 1
ATOM 746 N N . SER A 1 93 ? -5.684 37.312 1.478 1 72.88 93 SER A N 1
ATOM 747 C CA . SER A 1 93 ? -6.816 38.219 1.317 1 72.88 93 SER A CA 1
ATOM 748 C C . SER A 1 93 ? -6.695 39.438 2.248 1 72.88 93 SER A C 1
ATOM 750 O O . SER A 1 93 ? -7.008 40.562 1.855 1 72.88 93 SER A O 1
ATOM 752 N N . GLN A 1 94 ? -6.188 39.188 3.42 1 71.31 94 GLN A N 1
ATOM 753 C CA . GLN A 1 94 ? -6.016 40.25 4.398 1 71.31 94 GLN A CA 1
ATOM 754 C C . GLN A 1 94 ? -4.891 41.219 3.988 1 71.31 94 GLN A C 1
ATOM 756 O O . GLN A 1 94 ? -4.984 42.406 4.195 1 71.31 94 GLN A O 1
ATOM 761 N N . ARG A 1 95 ? -3.891 40.688 3.432 1 73.38 95 ARG A N 1
ATOM 762 C CA . ARG A 1 95 ? -2.783 41.531 2.984 1 73.38 95 ARG A CA 1
ATOM 763 C C . ARG A 1 95 ? -3.199 42.406 1.808 1 73.38 95 ARG A C 1
ATOM 765 O O . ARG A 1 95 ? -2.777 43.562 1.706 1 73.38 95 ARG A O 1
ATOM 772 N N . ASP A 1 96 ? -3.857 41.875 0.951 1 73.19 96 ASP A N 1
ATOM 773 C CA . ASP A 1 96 ? -4.305 42.656 -0.215 1 73.19 96 ASP A CA 1
ATOM 774 C C . ASP A 1 96 ? -5.277 43.75 0.189 1 73.19 96 ASP A C 1
ATOM 776 O O . ASP A 1 96 ? -5.375 44.781 -0.488 1 73.19 96 ASP A O 1
ATOM 780 N N . THR A 1 97 ? -5.906 43.594 1.225 1 69.62 97 THR A N 1
ATOM 781 C CA . THR A 1 97 ? -6.832 44.625 1.689 1 69.62 97 THR A CA 1
ATOM 782 C C . THR A 1 97 ? -6.086 45.719 2.449 1 69.62 97 THR A C 1
ATOM 784 O O . THR A 1 97 ? -6.57 46.875 2.553 1 69.62 97 THR A O 1
ATOM 787 N N . VAL A 1 98 ? -4.938 45.344 2.871 1 69.12 98 VAL A N 1
ATOM 788 C CA . VAL A 1 98 ? -4.23 46.344 3.676 1 69.12 98 VAL A CA 1
ATOM 789 C C . VAL A 1 98 ? -3.311 47.156 2.783 1 69.12 98 VAL A C 1
ATOM 791 O O . VAL A 1 98 ? -2.922 48.281 3.146 1 69.12 98 VAL A O 1
ATOM 794 N N . THR A 1 99 ? -2.977 46.719 1.657 1 54.69 99 THR A N 1
ATOM 795 C CA . THR A 1 99 ? -2.195 47.562 0.777 1 54.69 99 THR A CA 1
ATOM 796 C C . THR A 1 99 ? -3.111 48.375 -0.13 1 54.69 99 THR A C 1
ATOM 798 O O . THR A 1 99 ? -2.779 49.5 -0.5 1 54.69 99 THR A O 1
ATOM 801 N N . MET B 1 1 ? -5.367 -22.438 -14.609 1 34.75 1 MET B N 1
ATOM 802 C CA . MET B 1 1 ? -4.441 -22.828 -13.547 1 34.75 1 MET B CA 1
ATOM 803 C C . MET B 1 1 ? -3.037 -22.312 -13.836 1 34.75 1 MET B C 1
ATOM 805 O O . MET B 1 1 ? -2.191 -22.266 -12.938 1 34.75 1 MET B O 1
ATOM 809 N N . GLY B 1 2 ? -2.633 -22.188 -15.133 1 42.56 2 GLY B N 1
ATOM 810 C CA . GLY B 1 2 ? -1.323 -21.922 -15.711 1 42.56 2 GLY B CA 1
ATOM 811 C C . GLY B 1 2 ? -0.844 -20.5 -15.492 1 42.56 2 GLY B C 1
ATOM 812 O O . GLY B 1 2 ? 0.347 -20.219 -15.633 1 42.56 2 GLY B O 1
ATOM 813 N N . SER B 1 3 ? -1.791 -19.562 -15.328 1 50.12 3 SER B N 1
ATOM 814 C CA . SER B 1 3 ? -1.449 -18.172 -15.664 1 50.12 3 SER B CA 1
ATOM 815 C C . SER B 1 3 ? -0.699 -17.5 -14.523 1 50.12 3 SER B C 1
ATOM 817 O O . SER B 1 3 ? 0.288 -16.797 -14.75 1 50.12 3 SER B O 1
ATOM 819 N N . ILE B 1 4 ? -1.186 -17.766 -13.25 1 54.06 4 ILE B N 1
ATOM 820 C CA . ILE B 1 4 ? -0.511 -17.062 -12.164 1 54.06 4 ILE B CA 1
ATOM 821 C C . ILE B 1 4 ? 0.904 -17.609 -11.992 1 54.06 4 ILE B C 1
ATOM 823 O O . ILE B 1 4 ? 1.849 -16.859 -11.773 1 54.06 4 ILE B O 1
ATOM 827 N N . GLU B 1 5 ? 1.029 -18.875 -12.039 1 54.44 5 GLU B N 1
ATOM 828 C CA . GLU B 1 5 ? 2.318 -19.531 -11.852 1 54.44 5 GLU B CA 1
ATOM 829 C C . GLU B 1 5 ? 3.35 -19.016 -12.852 1 54.44 5 GLU B C 1
ATOM 831 O O . GLU B 1 5 ? 4.488 -18.719 -12.484 1 54.44 5 GLU B O 1
ATOM 836 N N . LYS B 1 6 ? 2.926 -18.969 -14.086 1 56.88 6 LYS B N 1
ATOM 837 C CA . LYS B 1 6 ? 3.852 -18.547 -15.133 1 56.88 6 LYS B CA 1
ATOM 838 C C . LYS B 1 6 ? 4.262 -17.078 -14.93 1 56.88 6 LYS B C 1
ATOM 840 O O . LYS B 1 6 ? 5.434 -16.734 -15.109 1 56.88 6 LYS B O 1
ATOM 845 N N . ALA B 1 7 ? 3.305 -16.328 -14.547 1 57.38 7 ALA B N 1
ATOM 846 C CA . ALA B 1 7 ? 3.59 -14.898 -14.375 1 57.38 7 ALA B CA 1
ATOM 847 C C . ALA B 1 7 ? 4.535 -14.664 -13.203 1 57.38 7 ALA B C 1
ATOM 849 O O . ALA B 1 7 ? 5.48 -13.875 -13.305 1 57.38 7 ALA B O 1
ATOM 850 N N . CYS B 1 8 ? 4.27 -15.469 -12.078 1 56.88 8 CYS B N 1
ATOM 851 C CA . CYS B 1 8 ? 5.133 -15.328 -10.906 1 56.88 8 CYS B CA 1
ATOM 852 C C . CYS B 1 8 ? 6.531 -15.859 -11.188 1 56.88 8 CYS B C 1
ATOM 854 O O . CYS B 1 8 ? 7.516 -15.336 -10.664 1 56.88 8 CYS B O 1
ATOM 856 N N . ILE B 1 9 ? 6.449 -16.75 -12.164 1 57.81 9 ILE B N 1
ATOM 857 C CA . ILE B 1 9 ? 7.719 -17.391 -12.516 1 57.81 9 ILE B CA 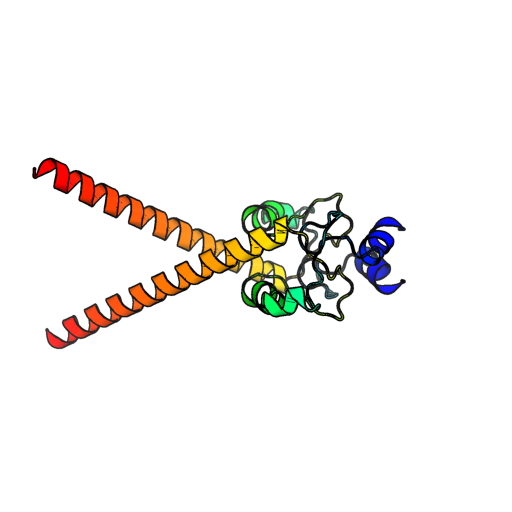1
ATOM 858 C C . ILE B 1 9 ? 8.477 -16.5 -13.508 1 57.81 9 ILE B C 1
ATOM 860 O O . ILE B 1 9 ? 9.711 -16.531 -13.547 1 57.81 9 ILE B O 1
ATOM 864 N N . SER B 1 10 ? 7.727 -15.766 -14.312 1 63.88 10 SER B N 1
ATOM 865 C CA . SER B 1 10 ? 8.414 -15.039 -15.375 1 63.88 10 SER B CA 1
ATOM 866 C C . SER B 1 10 ? 9.359 -13.984 -14.797 1 63.88 10 SER B C 1
ATOM 868 O O . SER B 1 10 ? 10.312 -13.578 -15.461 1 63.88 10 SER B O 1
ATOM 870 N N . GLY B 1 11 ? 9.312 -13.695 -13.648 1 82.88 11 GLY B N 1
ATOM 871 C CA . GLY B 1 11 ? 10.219 -12.742 -13.039 1 82.88 11 GLY B CA 1
ATOM 872 C C . GLY B 1 11 ? 9.961 -11.312 -13.477 1 82.88 11 GLY B C 1
ATOM 873 O O . GLY B 1 11 ? 10.703 -10.398 -13.109 1 82.88 11 GLY B O 1
ATOM 874 N N . PHE B 1 12 ? 8.789 -11.117 -14.266 1 91 12 PHE B N 1
ATOM 875 C CA . PHE B 1 12 ? 8.523 -9.789 -14.805 1 91 12 PHE B CA 1
ATOM 876 C C . PHE B 1 12 ? 7.195 -9.25 -14.281 1 91 12 PHE B C 1
ATOM 878 O O . PHE B 1 12 ? 6.762 -8.164 -14.672 1 91 12 PHE B O 1
ATOM 885 N N . LEU B 1 13 ? 6.551 -10.062 -13.492 1 92.25 13 LEU B N 1
ATOM 886 C CA . LEU B 1 13 ? 5.293 -9.641 -12.875 1 92.25 13 LEU B CA 1
ATOM 887 C C . LEU B 1 13 ? 5.551 -8.695 -11.703 1 92.25 13 LEU B C 1
ATOM 889 O O . LEU B 1 13 ? 6.395 -8.984 -10.852 1 92.25 13 LEU B O 1
ATOM 893 N N . CYS B 1 14 ? 4.828 -7.633 -11.773 1 94.94 14 CYS B N 1
ATOM 894 C CA . CYS B 1 14 ? 4.969 -6.664 -10.688 1 94.94 14 CYS B CA 1
ATOM 895 C C . CYS B 1 14 ? 4.152 -7.078 -9.469 1 94.94 14 CYS B C 1
ATOM 897 O O . CYS B 1 14 ? 2.971 -7.406 -9.594 1 94.94 14 CYS B O 1
ATOM 899 N N . ARG B 1 15 ? 4.688 -6.934 -8.297 1 94.81 15 ARG B N 1
ATOM 900 C CA . ARG B 1 15 ? 4.062 -7.312 -7.039 1 94.81 15 ARG B CA 1
ATOM 901 C C . ARG B 1 15 ? 2.873 -6.41 -6.727 1 94.81 15 ARG B C 1
ATOM 903 O O . ARG B 1 15 ? 1.88 -6.859 -6.148 1 94.81 15 ARG B O 1
ATOM 910 N N . LEU B 1 16 ? 2.926 -5.18 -7.145 1 96.69 16 LEU B N 1
ATOM 911 C CA . LEU B 1 16 ? 1.986 -4.176 -6.66 1 96.69 16 LEU B CA 1
ATOM 912 C C . LEU B 1 16 ? 0.862 -3.949 -7.668 1 96.69 16 LEU B C 1
ATOM 914 O O . LEU B 1 16 ? -0.284 -3.711 -7.277 1 96.69 16 LEU B O 1
ATOM 918 N N . CYS B 1 17 ? 1.182 -4.109 -8.938 1 95.38 17 CYS B N 1
ATOM 919 C CA . CYS B 1 17 ? 0.126 -3.852 -9.906 1 95.38 17 CYS B CA 1
ATOM 920 C C . CYS B 1 17 ? -0.291 -5.141 -10.609 1 95.38 17 CYS B C 1
ATOM 922 O O . CYS B 1 17 ? -1.246 -5.145 -11.391 1 95.38 17 CYS B O 1
ATOM 924 N N . SER B 1 18 ? 0.416 -6.199 -10.438 1 91.25 18 SER B N 1
ATOM 925 C CA . SER B 1 18 ? 0.11 -7.523 -10.969 1 91.25 18 SER B CA 1
ATOM 926 C C . SER B 1 18 ? 0.152 -7.531 -12.492 1 91.25 18 SER B C 1
ATOM 928 O O . SER B 1 18 ? -0.502 -8.359 -13.133 1 91.25 18 SER B O 1
ATOM 930 N N . GLU B 1 19 ? 0.829 -6.566 -13.047 1 92.69 19 GLU B N 1
ATOM 931 C CA . GLU B 1 19 ? 1 -6.52 -14.5 1 92.69 19 GLU B CA 1
ATOM 932 C C . GLU B 1 19 ? 2.412 -6.938 -14.898 1 92.69 19 GLU B C 1
ATOM 934 O O . GLU B 1 19 ? 3.354 -6.789 -14.117 1 92.69 19 GLU B O 1
ATOM 939 N N . MET B 1 20 ? 2.484 -7.504 -16.078 1 91.75 20 MET B N 1
ATOM 940 C CA . MET B 1 20 ? 3.785 -7.836 -16.656 1 91.75 20 MET B CA 1
ATOM 941 C C . MET B 1 20 ? 4.434 -6.605 -17.281 1 91.75 20 MET B C 1
ATOM 943 O O . MET B 1 20 ? 3.773 -5.844 -17.984 1 91.75 20 MET B O 1
ATOM 947 N N . HIS B 1 21 ? 5.668 -6.418 -16.969 1 94.25 21 HIS B N 1
ATOM 948 C CA . HIS B 1 21 ? 6.41 -5.289 -17.516 1 94.25 21 HIS B CA 1
ATOM 949 C C . HIS B 1 21 ? 7.746 -5.734 -18.094 1 94.25 21 HIS B C 1
ATOM 951 O O . HIS B 1 21 ? 8.352 -6.691 -17.609 1 94.25 21 HIS B O 1
ATOM 957 N N . ARG B 1 22 ? 8.086 -5.055 -19.094 1 91.69 22 ARG B N 1
ATOM 958 C CA . ARG B 1 22 ? 9.367 -5.352 -19.719 1 91.69 22 ARG B CA 1
ATOM 959 C C . ARG B 1 22 ? 10.523 -5.047 -18.781 1 91.69 22 ARG B C 1
ATOM 961 O O . ARG B 1 22 ? 11.531 -5.762 -18.781 1 91.69 22 ARG B O 1
ATOM 968 N N . THR B 1 23 ? 10.391 -4.059 -18.016 1 93.69 23 THR B N 1
ATOM 969 C CA . THR B 1 23 ? 11.422 -3.654 -17.078 1 93.69 23 THR B CA 1
ATOM 970 C C . THR B 1 23 ? 10.891 -3.688 -15.648 1 93.69 23 THR B C 1
ATOM 972 O O . THR B 1 23 ? 9.875 -3.059 -15.344 1 93.69 23 THR B O 1
ATOM 975 N N . VAL B 1 24 ? 11.656 -4.492 -14.883 1 96.12 24 VAL B N 1
ATOM 976 C CA . VAL B 1 24 ? 11.289 -4.59 -13.469 1 96.12 24 VAL B CA 1
ATOM 977 C C . VAL B 1 24 ? 12.547 -4.539 -12.609 1 96.12 24 VAL B C 1
ATOM 979 O O . VAL B 1 24 ? 13.664 -4.688 -13.117 1 96.12 24 VAL B O 1
ATOM 982 N N . ILE B 1 25 ? 12.328 -4.141 -11.359 1 97.06 25 ILE B N 1
ATOM 983 C CA . ILE B 1 25 ? 13.383 -4.137 -10.344 1 97.06 25 ILE B CA 1
ATOM 984 C C . ILE B 1 25 ? 13.141 -5.266 -9.344 1 97.06 25 ILE B C 1
ATOM 986 O O . ILE B 1 25 ? 12.023 -5.438 -8.852 1 97.06 25 ILE B O 1
ATOM 990 N N . HIS B 1 26 ? 14.188 -6.035 -9.125 1 96.38 26 HIS B N 1
ATOM 991 C CA . HIS B 1 26 ? 14.102 -7.02 -8.055 1 96.38 26 HIS B CA 1
ATOM 992 C C . HIS B 1 26 ? 14.164 -6.352 -6.684 1 96.38 26 HIS B C 1
ATOM 994 O O . HIS B 1 26 ? 15.148 -5.688 -6.355 1 96.38 26 HIS B O 1
ATOM 1000 N N . ILE B 1 27 ? 13.195 -6.578 -5.879 1 97 27 ILE B N 1
ATOM 1001 C CA . ILE B 1 27 ? 13 -5.859 -4.625 1 97 27 ILE B CA 1
ATOM 1002 C C . ILE B 1 27 ? 14.148 -6.176 -3.664 1 97 27 ILE B C 1
ATOM 1004 O O . ILE B 1 27 ? 14.625 -5.297 -2.947 1 97 27 ILE B O 1
ATOM 1008 N N . TYR B 1 28 ? 14.648 -7.43 -3.703 1 96.69 28 TYR B N 1
ATOM 1009 C CA . TYR B 1 28 ? 15.664 -7.867 -2.756 1 96.69 28 TYR B CA 1
ATOM 1010 C C . TYR B 1 28 ? 17.047 -7.848 -3.396 1 96.69 28 TYR B C 1
ATOM 1012 O O . TYR B 1 28 ? 18.031 -8.25 -2.773 1 96.69 28 TYR B O 1
ATOM 1020 N N . GLY B 1 29 ? 17.094 -7.422 -4.68 1 96.56 29 GLY B N 1
ATOM 1021 C CA . GLY B 1 29 ? 18.375 -7.32 -5.375 1 96.56 29 GLY B CA 1
ATOM 1022 C C . GLY B 1 29 ? 19.156 -6.074 -5.008 1 96.56 29 GLY B C 1
ATOM 1023 O O . GLY B 1 29 ? 18.734 -5.305 -4.145 1 96.56 29 GLY B O 1
ATOM 1024 N N . ASP B 1 30 ? 20.266 -5.883 -5.742 1 97 30 ASP B N 1
ATOM 1025 C CA . ASP B 1 30 ? 21.172 -4.766 -5.457 1 97 30 ASP B CA 1
ATOM 1026 C C . ASP B 1 30 ? 20.438 -3.43 -5.582 1 97 30 ASP B C 1
ATOM 1028 O O . ASP B 1 30 ? 20.562 -2.568 -4.711 1 97 30 ASP B O 1
ATOM 1032 N N . HIS B 1 31 ? 19.688 -3.289 -6.605 1 96.62 31 HIS B N 1
ATOM 1033 C CA . HIS B 1 31 ? 18.984 -2.037 -6.848 1 96.62 31 HIS B CA 1
ATOM 1034 C C . HIS B 1 31 ? 17.938 -1.786 -5.773 1 96.62 31 HIS B C 1
ATOM 1036 O O . HIS B 1 31 ? 17.812 -0.671 -5.258 1 96.62 31 HIS B O 1
ATOM 1042 N N . GLY B 1 32 ? 17.172 -2.799 -5.438 1 97.62 32 GLY B N 1
ATOM 1043 C CA . GLY B 1 32 ? 16.172 -2.684 -4.395 1 97.62 32 GLY B CA 1
ATOM 1044 C C . GLY B 1 32 ? 16.75 -2.293 -3.047 1 97.62 32 GLY B C 1
ATOM 1045 O O . GLY B 1 32 ? 16.156 -1.501 -2.316 1 97.62 32 GLY B O 1
ATOM 1046 N N . GLN B 1 33 ? 17.938 -2.859 -2.777 1 96.94 33 GLN B N 1
ATOM 1047 C CA . GLN B 1 33 ? 18.594 -2.561 -1.51 1 96.94 33 GLN B CA 1
ATOM 1048 C C . GLN B 1 33 ? 19.078 -1.113 -1.47 1 96.94 33 GLN B C 1
ATOM 1050 O O . GLN B 1 33 ? 18.938 -0.435 -0.45 1 96.94 33 GLN B O 1
ATOM 1055 N N . ARG B 1 34 ? 19.578 -0.585 -2.533 1 97.38 34 ARG B N 1
ATOM 1056 C CA . ARG B 1 34 ? 20.062 0.791 -2.609 1 97.38 34 ARG B CA 1
ATOM 1057 C C . ARG B 1 34 ? 18.922 1.78 -2.393 1 97.38 34 ARG B C 1
ATOM 1059 O O . ARG B 1 34 ? 19.109 2.822 -1.759 1 97.38 34 ARG B O 1
ATOM 1066 N N . LEU B 1 35 ? 17.734 1.417 -2.801 1 96.94 35 LEU B N 1
ATOM 1067 C CA . LEU B 1 35 ? 16.562 2.285 -2.709 1 96.94 35 LEU B CA 1
ATOM 1068 C C . LEU B 1 35 ? 15.805 2.049 -1.404 1 96.94 35 LEU B C 1
ATOM 1070 O O . LEU B 1 35 ? 14.781 2.686 -1.149 1 96.94 35 LEU B O 1
ATOM 1074 N N . CYS B 1 36 ? 16.219 1.088 -0.63 1 97.06 36 CYS B N 1
ATOM 1075 C CA . CYS B 1 36 ? 15.555 0.727 0.621 1 97.06 36 CYS B CA 1
ATOM 1076 C C . CYS B 1 36 ? 14.102 0.344 0.38 1 97.06 36 CYS B C 1
ATOM 1078 O O . CYS B 1 36 ? 13.211 0.755 1.131 1 97.06 36 CYS B O 1
ATOM 1080 N N . LEU B 1 37 ? 13.805 -0.449 -0.582 1 97.19 37 LEU B N 1
ATOM 1081 C CA . LEU B 1 37 ? 12.453 -0.769 -1.023 1 97.19 37 LEU B CA 1
ATOM 1082 C C . LEU B 1 37 ? 11.711 -1.587 0.031 1 97.19 37 LEU B C 1
ATOM 1084 O O . LEU B 1 37 ? 10.547 -1.318 0.327 1 97.19 37 LEU B O 1
ATOM 1088 N N . VAL B 1 38 ? 12.414 -2.582 0.536 1 97.44 38 VAL B N 1
ATOM 1089 C CA . VAL B 1 38 ? 11.789 -3.451 1.529 1 97.44 38 VAL B CA 1
ATOM 1090 C C . VAL B 1 38 ? 11.281 -2.613 2.701 1 97.44 38 VAL B C 1
ATOM 1092 O O . VAL B 1 38 ? 10.141 -2.783 3.143 1 97.44 38 VAL B O 1
ATOM 1095 N N . GLU B 1 39 ? 12.078 -1.706 3.107 1 96.31 39 GLU B N 1
ATOM 1096 C CA . GLU B 1 39 ? 11.719 -0.843 4.227 1 96.31 39 GLU B CA 1
ATOM 1097 C C . GLU B 1 39 ? 10.578 0.102 3.852 1 96.31 39 GLU B C 1
ATOM 1099 O O . GLU B 1 39 ? 9.648 0.303 4.633 1 96.31 39 GLU B O 1
ATOM 1104 N N . LYS B 1 40 ? 10.594 0.625 2.711 1 95.81 40 LYS B N 1
ATOM 1105 C CA . LYS B 1 40 ? 9.586 1.583 2.27 1 95.81 40 LYS B CA 1
ATOM 1106 C C . LYS B 1 40 ? 8.234 0.905 2.072 1 95.81 40 LYS B C 1
ATOM 1108 O O . LYS B 1 40 ? 7.191 1.488 2.377 1 95.81 40 LYS B O 1
ATOM 1113 N N . ILE B 1 41 ? 8.305 -0.242 1.631 1 96.75 41 ILE B N 1
ATOM 1114 C CA . ILE B 1 41 ? 7.059 -0.959 1.38 1 96.75 41 ILE B CA 1
ATOM 1115 C C . ILE B 1 41 ? 6.516 -1.523 2.689 1 96.75 41 ILE B C 1
ATOM 1117 O O . ILE B 1 41 ? 5.395 -1.207 3.092 1 96.75 41 ILE B O 1
ATOM 1121 N N . ASN B 1 42 ? 7.383 -2.244 3.424 1 95.81 42 ASN B N 1
ATOM 1122 C CA . ASN B 1 42 ? 6.953 -2.893 4.66 1 95.81 42 ASN B CA 1
ATOM 1123 C C . ASN B 1 42 ? 6.68 -1.874 5.762 1 95.81 42 ASN B C 1
ATOM 1125 O O . ASN B 1 42 ? 5.836 -2.104 6.629 1 95.81 42 ASN B O 1
ATOM 1129 N N . GLY B 1 43 ? 7.355 -0.845 5.699 1 92.38 43 GLY B N 1
ATOM 1130 C CA . GLY B 1 43 ? 7.336 0.082 6.82 1 92.38 43 GLY B CA 1
ATOM 1131 C C . GLY B 1 43 ? 6.219 1.103 6.73 1 92.38 43 GLY B C 1
ATOM 1132 O O . GLY B 1 43 ? 5.73 1.587 7.758 1 92.38 43 GLY B O 1
ATOM 1133 N N . TYR B 1 44 ? 5.785 1.354 5.535 1 89.06 44 TYR B N 1
ATOM 1134 C CA . TYR B 1 44 ? 4.91 2.518 5.422 1 89.06 44 TYR B CA 1
ATOM 1135 C C . TYR B 1 44 ? 3.627 2.168 4.684 1 89.06 44 TYR B C 1
ATOM 1137 O O . TYR B 1 44 ? 2.707 2.986 4.602 1 89.06 44 TYR B O 1
ATOM 1145 N N . LEU B 1 45 ? 3.535 1.034 4.133 1 93.88 45 LEU B N 1
ATOM 1146 C CA . LEU B 1 45 ? 2.324 0.564 3.465 1 93.88 45 LEU B CA 1
ATOM 1147 C C . LEU B 1 45 ? 1.705 -0.604 4.227 1 93.88 45 LEU B C 1
ATOM 1149 O O . LEU B 1 45 ? 2.4 -1.315 4.953 1 93.88 45 LEU B O 1
ATOM 1153 N N . PRO B 1 46 ? 0.392 -0.711 4.094 1 93.94 46 PRO B N 1
ATOM 1154 C CA . PRO B 1 46 ? -0.235 -1.91 4.656 1 93.94 46 PRO B CA 1
ATOM 1155 C C . PRO B 1 46 ? 0.02 -3.158 3.814 1 93.94 46 PRO B C 1
ATOM 1157 O O . PRO B 1 46 ? -0.925 -3.854 3.432 1 93.94 46 PRO B O 1
ATOM 1160 N N . ILE B 1 47 ? 1.215 -3.453 3.408 1 96.38 47 ILE B N 1
ATOM 1161 C CA . ILE B 1 47 ? 1.718 -4.586 2.639 1 96.38 47 ILE B CA 1
ATOM 1162 C C . ILE B 1 47 ? 2.914 -5.207 3.354 1 96.38 47 ILE B C 1
ATOM 1164 O O . ILE B 1 47 ? 3.75 -4.492 3.914 1 96.38 47 ILE B O 1
ATOM 1168 N N . THR B 1 48 ? 2.912 -6.488 3.336 1 95.12 48 THR B N 1
ATOM 1169 C CA . THR B 1 48 ? 4.082 -7.188 3.857 1 95.12 48 THR B CA 1
ATOM 1170 C C . THR B 1 48 ? 4.742 -8.023 2.766 1 95.12 48 THR B C 1
ATOM 1172 O O . THR B 1 48 ? 4.09 -8.867 2.146 1 95.12 48 THR B O 1
ATOM 1175 N N . ILE B 1 49 ? 5.965 -7.746 2.527 1 95.81 49 ILE B N 1
ATOM 1176 C CA . ILE B 1 49 ? 6.695 -8.539 1.543 1 95.81 49 ILE B CA 1
ATOM 1177 C C . ILE B 1 49 ? 7.855 -9.258 2.223 1 95.81 49 ILE B C 1
ATOM 1179 O O . ILE B 1 49 ? 8.453 -8.742 3.166 1 95.81 49 ILE B O 1
ATOM 1183 N N . SER B 1 50 ? 8.133 -10.438 1.772 1 94.5 50 SER B N 1
ATOM 1184 C CA . SER B 1 50 ? 9.219 -11.281 2.256 1 94.5 50 SER B CA 1
ATOM 1185 C C . SER B 1 50 ? 9.875 -12.055 1.115 1 94.5 50 SER B C 1
ATOM 1187 O O . SER B 1 50 ? 9.203 -12.422 0.148 1 94.5 50 SER B O 1
ATOM 1189 N N . PRO B 1 51 ? 11.211 -12.273 1.221 1 92.75 51 PRO B N 1
ATOM 1190 C CA . PRO B 1 51 ? 11.883 -13.055 0.181 1 92.75 51 PRO B CA 1
ATOM 1191 C C . PRO B 1 51 ? 11.344 -14.477 0.068 1 92.75 51 PRO B C 1
ATOM 1193 O O . PRO B 1 51 ? 11.508 -15.125 -0.968 1 92.75 51 PRO B O 1
ATOM 1196 N N . THR B 1 52 ? 10.648 -14.914 1.097 1 90.19 52 THR B N 1
ATOM 1197 C CA . THR B 1 52 ? 10.219 -16.312 1.134 1 90.19 52 THR B CA 1
ATOM 1198 C C . THR B 1 52 ? 8.75 -16.438 0.761 1 90.19 52 THR B C 1
ATOM 1200 O O . THR B 1 52 ? 8.219 -17.547 0.669 1 90.19 52 THR B O 1
ATOM 1203 N N . ASP B 1 53 ? 8.125 -15.297 0.597 1 87.38 53 ASP B N 1
ATOM 1204 C CA . ASP B 1 53 ? 6.711 -15.422 0.259 1 87.38 53 ASP B CA 1
ATOM 1205 C C . ASP B 1 53 ? 6.527 -15.781 -1.213 1 87.38 53 ASP B C 1
ATOM 1207 O O . ASP B 1 53 ? 7.457 -15.648 -2.012 1 87.38 53 ASP B O 1
ATOM 1211 N N . PRO B 1 54 ? 5.395 -16.297 -1.601 1 85.44 54 PRO B N 1
ATOM 1212 C CA . PRO B 1 54 ? 5.207 -16.891 -2.926 1 85.44 54 PRO B CA 1
ATOM 1213 C C . PRO B 1 54 ? 4.805 -15.859 -3.982 1 85.44 54 PRO B C 1
ATOM 1215 O O . PRO B 1 54 ? 4.645 -16.203 -5.156 1 85.44 54 PRO B O 1
ATOM 1218 N N . LEU B 1 55 ? 4.652 -14.703 -3.68 1 89.31 55 LEU B N 1
ATOM 1219 C CA . LEU B 1 55 ? 4.195 -13.688 -4.621 1 89.31 55 LEU B CA 1
ATOM 1220 C C . LEU B 1 55 ? 5.375 -13.039 -5.336 1 89.31 55 LEU B C 1
ATOM 1222 O O . LEU B 1 55 ? 6.527 -13.25 -4.953 1 89.31 55 LEU B O 1
ATOM 1226 N N . PRO B 1 56 ? 5.121 -12.266 -6.352 1 91.69 56 PRO B N 1
ATOM 1227 C CA . PRO B 1 56 ? 6.215 -11.688 -7.141 1 91.69 56 PRO B CA 1
ATOM 1228 C C . PRO B 1 56 ? 7.188 -10.867 -6.293 1 91.69 56 PRO B C 1
ATOM 1230 O O . PRO B 1 56 ? 6.77 -10.188 -5.352 1 91.69 56 PRO B O 1
ATOM 1233 N N . LYS B 1 57 ? 8.453 -10.977 -6.75 1 94.5 57 LYS B N 1
ATOM 1234 C CA . LYS B 1 57 ? 9.508 -10.266 -6.031 1 94.5 57 LYS B CA 1
ATOM 1235 C C . LYS B 1 57 ? 10.016 -9.078 -6.84 1 94.5 57 LYS B C 1
ATOM 1237 O O . LYS B 1 57 ? 11.117 -8.578 -6.59 1 94.5 57 LYS B O 1
ATOM 1242 N N . THR B 1 58 ? 9.227 -8.664 -7.762 1 96 58 THR B N 1
ATOM 1243 C CA . THR B 1 58 ? 9.633 -7.578 -8.648 1 96 58 THR B CA 1
ATOM 1244 C C . THR B 1 58 ? 8.633 -6.426 -8.586 1 96 58 THR B C 1
ATOM 1246 O O . THR B 1 58 ? 7.473 -6.625 -8.219 1 96 58 THR B O 1
ATOM 1249 N N . ILE B 1 59 ? 9.141 -5.242 -8.898 1 97.06 59 ILE B N 1
ATOM 1250 C CA . ILE B 1 59 ? 8.336 -4.027 -8.969 1 97.06 59 ILE B CA 1
ATOM 1251 C C . ILE B 1 59 ? 8.641 -3.275 -10.266 1 97.06 59 ILE B C 1
ATOM 1253 O O . ILE B 1 59 ? 9.805 -3.188 -10.68 1 97.06 59 ILE B O 1
ATOM 1257 N N . CYS B 1 60 ? 7.621 -2.801 -10.844 1 97.19 60 CYS B N 1
ATOM 1258 C CA . CYS B 1 60 ? 7.812 -2.033 -12.07 1 97.19 60 CYS B CA 1
ATOM 1259 C C . CYS B 1 60 ? 8.172 -0.587 -11.758 1 97.19 60 CYS B C 1
ATOM 1261 O O . CYS B 1 60 ? 8.094 -0.158 -10.602 1 97.19 60 CYS B O 1
ATOM 1263 N N . LYS B 1 61 ? 8.539 0.141 -12.75 1 97.31 61 LYS B N 1
ATOM 1264 C CA . LYS B 1 61 ? 8.984 1.522 -12.594 1 97.31 61 LYS B CA 1
ATOM 1265 C C . LYS B 1 61 ? 7.855 2.41 -12.086 1 97.31 61 LYS B C 1
ATOM 1267 O O . LYS B 1 61 ? 8.07 3.258 -11.219 1 97.31 61 LYS B O 1
ATOM 1272 N N . THR B 1 62 ? 6.738 2.193 -12.625 1 96.88 62 THR B N 1
ATOM 1273 C CA . THR B 1 62 ? 5.594 3.014 -12.25 1 96.88 62 THR B CA 1
ATOM 1274 C C . THR B 1 62 ? 5.246 2.816 -10.773 1 96.88 62 THR B C 1
ATOM 1276 O O . THR B 1 62 ? 5.027 3.789 -10.047 1 96.88 62 THR B O 1
ATOM 1279 N N . CYS B 1 63 ? 5.207 1.608 -10.32 1 97.44 63 CYS B N 1
ATOM 1280 C CA . CYS B 1 63 ? 4.883 1.324 -8.922 1 97.44 63 CYS B CA 1
ATOM 1281 C C . CYS B 1 63 ? 5.988 1.812 -7.996 1 97.44 63 CYS B C 1
ATOM 1283 O O . CYS B 1 63 ? 5.715 2.266 -6.883 1 97.44 63 CYS B O 1
ATOM 1285 N N . LEU B 1 64 ? 7.234 1.697 -8.5 1 97.94 64 LEU B N 1
ATOM 1286 C CA . LEU B 1 64 ? 8.336 2.256 -7.73 1 97.94 64 LEU B CA 1
ATOM 1287 C C . LEU B 1 64 ? 8.125 3.746 -7.48 1 97.94 64 LEU B C 1
ATOM 1289 O O . LEU B 1 64 ? 8.297 4.223 -6.359 1 97.94 64 LEU B O 1
ATOM 1293 N N . TYR B 1 65 ? 7.785 4.426 -8.531 1 97.31 65 TYR B N 1
ATOM 1294 C CA . TYR B 1 65 ? 7.539 5.859 -8.414 1 97.31 65 TYR B CA 1
ATOM 1295 C C . TYR B 1 65 ? 6.426 6.148 -7.422 1 97.31 65 TYR B C 1
ATOM 1297 O O . TYR B 1 65 ? 6.547 7.051 -6.59 1 97.31 65 TYR B O 1
ATOM 1305 N N . ARG B 1 66 ? 5.414 5.406 -7.441 1 95.38 66 ARG B N 1
ATOM 1306 C CA . ARG B 1 66 ? 4.281 5.594 -6.539 1 95.38 66 ARG B CA 1
ATOM 1307 C C . ARG B 1 66 ? 4.684 5.332 -5.094 1 95.38 66 ARG B C 1
ATOM 1309 O O . ARG B 1 66 ? 4.262 6.051 -4.184 1 95.38 66 ARG B O 1
ATOM 1316 N N . VAL B 1 67 ? 5.484 4.312 -4.859 1 96.81 67 VAL B N 1
ATOM 1317 C CA . VAL B 1 67 ? 5.98 4.008 -3.521 1 96.81 67 VAL B CA 1
ATOM 1318 C C . VAL B 1 67 ? 6.793 5.188 -2.99 1 96.81 67 VAL B C 1
ATOM 1320 O O . VAL B 1 67 ? 6.605 5.613 -1.85 1 96.81 67 VAL B O 1
ATOM 1323 N N . GLU B 1 68 ? 7.59 5.738 -3.857 1 96.06 68 GLU B N 1
ATOM 1324 C CA . GLU B 1 68 ? 8.43 6.863 -3.463 1 96.06 68 GLU B CA 1
ATOM 1325 C C . GLU B 1 68 ? 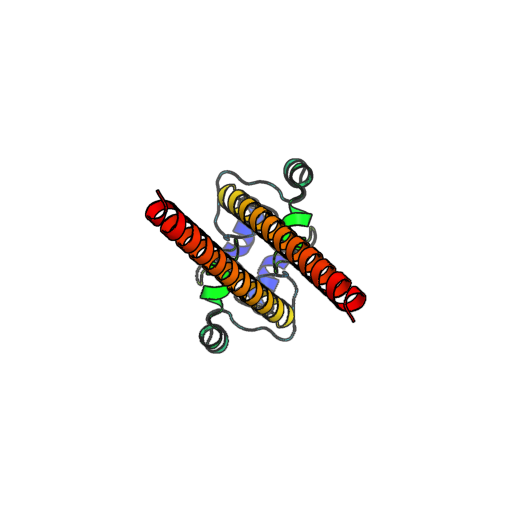7.582 8.094 -3.135 1 96.06 68 GLU B C 1
ATOM 1327 O O . GLU B 1 68 ? 7.859 8.805 -2.166 1 96.06 68 GLU B O 1
ATOM 1332 N N . GLN B 1 69 ? 6.613 8.32 -3.904 1 92.94 69 GLN B N 1
ATOM 1333 C CA . GLN B 1 69 ? 5.727 9.453 -3.67 1 92.94 69 GLN B CA 1
ATOM 1334 C C . GLN B 1 69 ? 4.977 9.305 -2.35 1 92.94 69 GLN B C 1
ATOM 1336 O O . GLN B 1 69 ? 4.844 10.266 -1.594 1 92.94 69 GLN B O 1
ATOM 1341 N N . HIS B 1 70 ? 4.465 8.133 -2.145 1 91 70 HIS B N 1
ATOM 1342 C CA . HIS B 1 70 ? 3.756 7.848 -0.903 1 91 70 HIS B CA 1
ATOM 1343 C C . HIS B 1 70 ? 4.668 8.016 0.306 1 91 70 HIS B C 1
ATOM 1345 O O . HIS B 1 70 ? 4.254 8.562 1.333 1 91 70 HIS B O 1
ATOM 1351 N N . TYR B 1 71 ? 5.824 7.551 0.177 1 91.75 71 TYR B N 1
ATOM 1352 C CA . TYR B 1 71 ? 6.816 7.688 1.24 1 91.75 71 TYR B CA 1
ATOM 1353 C C . TYR B 1 71 ? 7.066 9.156 1.567 1 91.75 71 TYR B C 1
ATOM 1355 O O . TYR B 1 71 ? 7.055 9.547 2.736 1 91.75 71 TYR B O 1
ATOM 1363 N N . THR B 1 72 ? 7.281 9.922 0.637 1 89.62 72 THR B N 1
ATOM 1364 C CA . THR B 1 72 ? 7.551 11.352 0.804 1 89.62 72 THR B CA 1
ATOM 1365 C C . THR B 1 72 ? 6.371 12.047 1.474 1 89.62 72 THR B C 1
ATOM 1367 O O . THR B 1 72 ? 6.562 12.898 2.346 1 89.62 72 THR B O 1
ATOM 1370 N N . LEU B 1 73 ? 5.223 11.688 1.018 1 84.81 73 LEU B N 1
ATOM 1371 C CA . LEU B 1 73 ? 4.02 12.266 1.61 1 84.81 73 LEU B CA 1
ATOM 1372 C C . LEU B 1 73 ? 3.938 11.938 3.098 1 84.81 73 LEU B C 1
ATOM 1374 O O . LEU B 1 73 ? 3.631 12.805 3.914 1 84.81 73 LEU B O 1
ATOM 1378 N N . LEU B 1 74 ? 4.219 10.703 3.422 1 83.94 74 LEU B N 1
ATOM 1379 C CA . LEU B 1 74 ? 4.176 10.266 4.812 1 83.94 74 LEU B CA 1
ATOM 1380 C C . LEU B 1 74 ? 5.219 11.008 5.648 1 83.94 74 LEU B C 1
ATOM 1382 O O . LEU B 1 74 ? 4.949 11.391 6.789 1 83.94 74 LEU B O 1
ATOM 1386 N N . MET B 1 75 ? 6.344 11.148 5.086 1 86.31 75 MET B N 1
ATOM 1387 C CA . MET B 1 75 ? 7.402 11.859 5.797 1 86.31 75 MET B CA 1
ATOM 1388 C C . MET B 1 75 ? 7.012 13.305 6.051 1 86.31 75 MET B C 1
ATOM 1390 O O . MET B 1 75 ? 7.25 13.836 7.141 1 86.31 75 MET B O 1
ATOM 1394 N N . ARG B 1 76 ? 6.398 13.859 5.145 1 82.88 76 ARG B N 1
ATOM 1395 C CA . ARG B 1 76 ? 5.934 15.242 5.293 1 82.88 76 ARG B CA 1
ATOM 1396 C C . ARG B 1 76 ? 4.867 15.344 6.375 1 82.88 76 ARG B C 1
ATOM 1398 O O . ARG B 1 76 ? 4.871 16.281 7.168 1 82.88 76 ARG B O 1
ATOM 1405 N N . LEU B 1 77 ? 3.984 14.406 6.402 1 80.56 77 LEU B N 1
ATOM 1406 C CA . LEU B 1 77 ? 2.916 14.406 7.398 1 80.56 77 LEU B CA 1
ATOM 1407 C C . LEU B 1 77 ? 3.48 14.188 8.797 1 80.56 77 LEU B C 1
ATOM 1409 O O . LEU B 1 77 ? 3 14.789 9.766 1 80.56 77 LEU B O 1
ATOM 1413 N N . THR B 1 78 ? 4.379 13.32 8.891 1 80.62 78 THR B N 1
ATOM 1414 C CA . THR B 1 78 ? 5.027 13.078 10.18 1 80.62 78 THR B CA 1
ATOM 1415 C C . THR B 1 78 ? 5.691 14.352 10.695 1 80.62 78 THR B C 1
ATOM 1417 O O . THR B 1 78 ? 5.598 14.664 11.891 1 80.62 78 THR B O 1
ATOM 1420 N N . ARG B 1 79 ? 6.258 15.07 9.844 1 81.56 79 ARG B N 1
ATOM 1421 C CA . ARG B 1 79 ? 6.91 16.328 10.203 1 81.56 79 ARG B CA 1
ATOM 1422 C C . ARG B 1 79 ? 5.891 17.359 10.664 1 81.56 79 ARG B C 1
ATOM 1424 O O . ARG B 1 79 ? 6.125 18.078 11.633 1 81.56 79 ARG B O 1
ATOM 1431 N N . MET B 1 80 ? 4.84 17.438 10 1 76.81 80 MET B N 1
ATOM 1432 C CA . MET B 1 80 ? 3.773 18.359 10.367 1 76.81 80 MET B CA 1
ATOM 1433 C C . MET B 1 80 ? 3.219 18.031 11.75 1 76.81 80 MET B C 1
ATOM 1435 O O . MET B 1 80 ? 2.939 18.938 12.547 1 76.81 80 MET B O 1
ATOM 1439 N N . ARG B 1 81 ? 3.062 16.781 12.016 1 75.25 81 ARG B N 1
ATOM 1440 C CA . ARG B 1 81 ? 2.576 16.328 13.32 1 75.25 81 ARG B CA 1
ATOM 1441 C C . ARG B 1 81 ? 3.559 16.703 14.422 1 75.25 81 ARG B C 1
ATOM 1443 O O . ARG B 1 81 ? 3.152 17.141 15.508 1 75.25 81 ARG B O 1
ATOM 1450 N N . GLU B 1 82 ? 4.777 16.484 14.102 1 78.94 82 GLU B N 1
ATOM 1451 C CA . GLU B 1 82 ? 5.812 16.828 15.062 1 78.94 82 GLU B CA 1
ATOM 1452 C C . GLU B 1 82 ? 5.832 18.328 15.336 1 78.94 82 GLU B C 1
ATOM 1454 O O . GLU B 1 82 ? 5.992 18.766 16.484 1 78.94 82 GLU B O 1
ATOM 1459 N N . GLU B 1 83 ? 5.656 19.078 14.359 1 76.56 83 GLU B N 1
ATOM 1460 C CA . GLU B 1 83 ? 5.621 20.531 14.492 1 76.56 83 GLU B CA 1
ATOM 1461 C C . GLU B 1 83 ? 4.418 20.984 15.312 1 76.56 83 GLU B C 1
ATOM 1463 O O . GLU B 1 83 ? 4.523 21.906 16.125 1 76.56 83 GLU B O 1
ATOM 1468 N N . ARG B 1 84 ? 3.354 20.375 15.141 1 73.75 84 ARG B N 1
ATOM 1469 C CA . ARG B 1 84 ? 2.143 20.703 15.883 1 73.75 84 ARG B CA 1
ATOM 1470 C C . ARG B 1 84 ? 2.289 20.344 17.359 1 73.75 84 ARG B C 1
ATOM 1472 O O . ARG B 1 84 ? 1.849 21.094 18.234 1 73.75 84 ARG B O 1
ATOM 1479 N N . LYS B 1 85 ? 2.9 19.234 17.625 1 77.06 85 LYS B N 1
ATOM 1480 C CA . LYS B 1 85 ? 3.172 18.828 19 1 77.06 85 LYS B CA 1
ATOM 1481 C C . LYS B 1 85 ? 4.082 19.844 19.703 1 77.06 85 LYS B C 1
ATOM 1483 O O . LYS B 1 85 ? 3.859 20.172 20.875 1 77.06 85 LYS B O 1
ATOM 1488 N N . LEU B 1 86 ? 5.031 20.297 18.984 1 75.06 86 LEU B N 1
ATOM 1489 C CA . LEU B 1 86 ? 5.969 21.266 19.531 1 75.06 86 LEU B CA 1
ATOM 1490 C C . LEU B 1 86 ? 5.262 22.578 19.844 1 75.06 86 LEU B C 1
ATOM 1492 O O . LEU B 1 86 ? 5.52 23.188 20.891 1 75.06 86 LEU B O 1
ATOM 1496 N N . LYS B 1 87 ? 4.379 22.906 19 1 77.62 87 LYS B N 1
ATOM 1497 C CA . LYS B 1 87 ? 3.617 24.141 19.203 1 77.62 87 LYS B CA 1
ATOM 1498 C C . LYS B 1 87 ? 2.668 24.016 20.391 1 77.62 87 LYS B C 1
ATOM 1500 O O . LYS B 1 87 ? 2.521 24.938 21.188 1 77.62 87 LYS B O 1
ATOM 1505 N N . LEU B 1 88 ? 2.094 22.891 20.625 1 77.31 88 LEU B N 1
ATOM 1506 C CA . LEU B 1 88 ? 1.172 22.656 21.719 1 77.31 88 LEU B CA 1
ATOM 1507 C C . LEU B 1 88 ? 1.918 22.609 23.047 1 77.31 88 LEU B C 1
ATOM 1509 O O . LEU B 1 88 ? 1.429 23.109 24.062 1 77.31 88 LEU B O 1
ATOM 1513 N N . LEU B 1 89 ? 3.027 22.016 22.953 1 78.06 89 LEU B N 1
ATOM 1514 C CA . LEU B 1 89 ? 3.867 21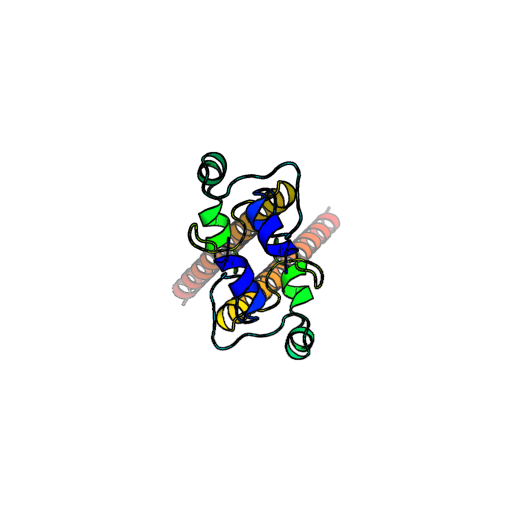.984 24.141 1 78.06 89 LEU B CA 1
ATOM 1515 C C . LEU B 1 89 ? 4.34 23.375 24.516 1 78.06 89 LEU B C 1
ATOM 1517 O O . LEU B 1 89 ? 4.426 23.703 25.703 1 78.06 89 LEU B O 1
ATOM 1521 N N . GLY B 1 90 ? 4.605 24.078 23.484 1 72.81 90 GLY B N 1
ATOM 1522 C CA . GLY B 1 90 ? 4.973 25.469 23.734 1 72.81 90 GLY B CA 1
ATOM 1523 C C . GLY B 1 90 ? 3.842 26.297 24.328 1 72.81 90 GLY B C 1
ATOM 1524 O O . GLY B 1 90 ? 4.059 27.094 25.234 1 72.81 90 GLY B O 1
ATOM 1525 N N . TYR B 1 91 ? 2.709 26.094 23.906 1 70.69 91 TYR B N 1
ATOM 1526 C CA . TYR B 1 91 ? 1.548 26.812 24.422 1 70.69 91 TYR B CA 1
ATOM 1527 C C . TYR B 1 91 ? 1.263 26.406 25.875 1 70.69 91 TYR B C 1
ATOM 1529 O O . TYR B 1 91 ? 0.908 27.234 26.703 1 70.69 91 TYR B O 1
ATOM 1537 N N . LYS B 1 92 ? 1.409 25.156 26.234 1 77.56 92 LYS B N 1
ATOM 1538 C CA . LYS B 1 92 ? 1.184 24.656 27.578 1 77.56 92 LYS B CA 1
ATOM 1539 C C . LYS B 1 92 ? 2.211 25.219 28.562 1 77.56 92 LYS B C 1
ATOM 1541 O O . LYS B 1 92 ? 1.87 25.594 29.688 1 77.56 92 LYS B O 1
ATOM 1546 N N . SER B 1 93 ? 3.291 25.219 28.078 1 73.06 93 SER B N 1
ATOM 1547 C CA . SER B 1 93 ? 4.352 25.766 28.922 1 73.06 93 SER B CA 1
ATOM 1548 C C . SER B 1 93 ? 4.105 27.234 29.25 1 73.06 93 SER B C 1
ATOM 1550 O O . SER B 1 93 ? 4.332 27.672 30.375 1 73.06 93 SER B O 1
ATOM 1552 N N . GLN B 1 94 ? 3.594 27.938 28.281 1 72 94 GLN B N 1
ATOM 1553 C CA . GLN B 1 94 ? 3.305 29.359 28.484 1 72 94 GLN B CA 1
ATOM 1554 C C . GLN B 1 94 ? 2.131 29.547 29.438 1 72 94 GLN B C 1
ATOM 1556 O O . GLN B 1 94 ? 2.129 30.484 30.234 1 72 94 GLN B O 1
ATOM 1561 N N . ARG B 1 95 ? 1.19 28.734 29.344 1 73.38 95 ARG B N 1
ATOM 1562 C CA . ARG B 1 95 ? 0.042 28.828 30.234 1 73.38 95 ARG B CA 1
ATOM 1563 C C . ARG B 1 95 ? 0.436 28.516 31.672 1 73.38 95 ARG B C 1
ATOM 1565 O O . ARG B 1 95 ? -0.066 29.125 32.625 1 73.38 95 ARG B O 1
ATOM 1572 N N . ASP B 1 96 ? 1.163 27.562 31.844 1 73.81 96 ASP B N 1
ATOM 1573 C CA . ASP B 1 96 ? 1.601 27.172 33.188 1 73.81 96 ASP B CA 1
ATOM 1574 C C . ASP B 1 96 ? 2.469 28.266 33.812 1 73.81 96 ASP B C 1
ATOM 1576 O O . ASP B 1 96 ? 2.506 28.406 35.031 1 73.81 96 ASP B O 1
ATOM 1580 N N . THR B 1 97 ? 3.053 29 33.062 1 70.69 97 THR B N 1
ATOM 1581 C CA . THR B 1 97 ? 3.875 30.078 33.594 1 70.69 97 THR B CA 1
ATOM 1582 C C . THR B 1 97 ? 3.02 31.297 33.906 1 70.69 97 THR B C 1
ATOM 1584 O O . THR B 1 97 ? 3.393 32.125 34.75 1 70.69 97 THR B O 1
ATOM 1587 N N . VAL B 1 98 ? 1.892 31.297 33.281 1 69.88 98 VAL B N 1
ATOM 1588 C CA . VAL B 1 98 ? 1.083 32.5 33.5 1 69.88 98 VAL B CA 1
ATOM 1589 C C . VAL B 1 98 ? 0.134 32.281 34.656 1 69.88 98 VAL B C 1
ATOM 1591 O O . VAL B 1 98 ? -0.321 33.219 35.312 1 69.88 98 VAL B O 1
ATOM 1594 N N . THR B 1 99 ? -0.127 31.062 35.031 1 56.25 99 THR B N 1
ATOM 1595 C CA . THR B 1 99 ? -0.936 30.875 36.25 1 56.25 99 THR B CA 1
ATOM 1596 C C . THR B 1 99 ? -0.049 30.75 37.469 1 56.25 99 THR B C 1
ATOM 1598 O O . THR B 1 99 ? -0.441 31.156 38.562 1 56.25 99 THR B O 1
#